Protein AF-A0A0U0WDA6-F1 (afdb_monomer_lite)

pLDDT: mean 83.07, std 19.06, range [24.0, 98.62]

Foldseek 3Di:
DDPPPQDADDPVLQVQLLVLLLLFDADQLLSQWDWDDPPFKIWIFGRCVSDQCLVCVPCVRSLVSSVRSVVSSQLSQLQVQWHWDWDAPPDPPRNRGGIIIGIHGHPDRDPVSVVVSVCSVVDDDALFDDDDDPPVVVVVVVVQVVCVVPPDDDDDDDPVCQLVQLVVQVVVCVVCVPVPSNLVSLCVQAPCPDPDPSHDHPVRADDPVRQVVDSHDPHSPPDPDDPDD

Sequence (229 aa):
MVEMDAKVPTEQVIRDALTLACRAPSLHNSQPWRWVADGTRLHLWADPRHAMHATDHTGRELILSCGAVLDHLRVAMAAAGWESVTERLPTEGRPDHLASVGFLPVQNVTAQSRLRADAIRRRRTDRLPLGAPTAWPTLHSVLSRAVTPYDVSLDVVDDDERPRLAEASRLTEQLRRSDTSYLTELRWWTSPFETNADHVPESALLSSSEAARVDVARRPVADVLEIRG

Radius of gyration: 20.56 Å; chains: 1; bounding box: 60×48×50 Å

Structure (mmCIF, N/CA/C/O backbone):
data_AF-A0A0U0WDA6-F1
#
_entry.id   AF-A0A0U0WDA6-F1
#
loop_
_atom_site.group_PDB
_atom_site.id
_atom_site.type_symbol
_atom_site.label_atom_id
_atom_site.label_alt_id
_atom_site.label_comp_id
_atom_site.label_asym_id
_atom_site.label_entity_id
_atom_site.label_seq_id
_atom_site.pdbx_PDB_ins_code
_atom_site.Cartn_x
_atom_site.Cartn_y
_atom_site.Cartn_z
_atom_site.occupancy
_atom_site.B_iso_or_equiv
_atom_site.auth_seq_id
_atom_site.auth_comp_id
_atom_site.auth_asym_id
_atom_site.auth_atom_id
_atom_site.pdbx_PDB_model_num
ATOM 1 N N . MET A 1 1 ? -32.368 -5.444 23.889 1.00 35.59 1 MET A N 1
ATOM 2 C CA . MET A 1 1 ? -31.355 -5.339 22.820 1.00 35.59 1 MET A CA 1
ATOM 3 C C . MET A 1 1 ? -30.247 -4.493 23.404 1.00 35.59 1 MET A C 1
ATOM 5 O O . MET A 1 1 ? -30.519 -3.348 23.726 1.00 35.59 1 MET A O 1
ATOM 9 N N . VAL A 1 2 ? -29.095 -5.079 23.719 1.00 34.78 2 VAL A N 1
ATOM 10 C CA . VAL A 1 2 ? -27.979 -4.310 24.282 1.00 34.78 2 VAL A CA 1
ATOM 11 C C . VAL A 1 2 ? -27.311 -3.610 23.105 1.00 34.78 2 VAL A C 1
ATOM 13 O O . VAL A 1 2 ? -26.745 -4.288 22.251 1.00 34.78 2 VAL A O 1
ATOM 16 N N . GLU A 1 3 ? -27.427 -2.285 23.028 1.00 34.53 3 GLU A N 1
ATOM 17 C CA . GLU A 1 3 ? -26.503 -1.468 22.243 1.00 34.53 3 GLU A CA 1
ATOM 18 C C . GLU A 1 3 ? -25.107 -1.723 22.813 1.00 34.53 3 GLU A C 1
ATOM 20 O O . GLU A 1 3 ? -24.749 -1.252 23.891 1.00 34.53 3 GLU A O 1
ATOM 25 N N . MET A 1 4 ? -24.337 -2.574 22.138 1.00 42.34 4 MET A N 1
ATOM 26 C CA . MET A 1 4 ? -22.897 -2.591 22.329 1.00 42.34 4 MET A CA 1
ATOM 27 C C . MET A 1 4 ? -22.395 -1.273 21.757 1.00 42.34 4 MET A C 1
ATOM 29 O O . MET A 1 4 ? -22.359 -1.132 20.536 1.00 42.34 4 MET A O 1
ATOM 33 N N . ASP A 1 5 ? -22.034 -0.328 22.626 1.00 45.66 5 ASP A N 1
ATOM 34 C CA . ASP A 1 5 ? -21.254 0.849 22.248 1.00 45.66 5 ASP A CA 1
ATOM 35 C C . ASP A 1 5 ? -20.103 0.380 21.355 1.00 45.66 5 ASP A C 1
ATOM 37 O O . ASP A 1 5 ? -19.164 -0.288 21.809 1.00 45.66 5 ASP A O 1
ATOM 41 N N . ALA A 1 6 ? -20.209 0.665 20.057 1.00 57.38 6 ALA A N 1
ATOM 42 C CA . ALA A 1 6 ? -19.160 0.369 19.107 1.00 57.38 6 ALA A CA 1
ATOM 43 C C . ALA A 1 6 ? -17.964 1.228 19.513 1.00 57.38 6 ALA A C 1
ATOM 45 O O . ALA A 1 6 ? -17.921 2.426 19.246 1.00 57.38 6 ALA A O 1
ATOM 46 N N . LYS A 1 7 ? -17.010 0.635 20.237 1.00 78.00 7 LYS A N 1
ATOM 47 C CA . LYS A 1 7 ? -15.767 1.318 20.587 1.00 78.00 7 LYS A CA 1
ATOM 48 C C . LYS A 1 7 ? -15.085 1.714 19.285 1.00 78.00 7 LYS A C 1
ATOM 50 O O . LYS A 1 7 ? -14.644 0.847 18.542 1.00 78.00 7 LYS A O 1
ATOM 55 N N . VAL A 1 8 ? -15.000 3.012 19.031 1.00 86.50 8 VAL A N 1
ATOM 56 C CA . VAL A 1 8 ? -14.215 3.586 17.937 1.00 86.50 8 VAL A CA 1
ATOM 57 C C . VAL A 1 8 ? -12.792 3.836 18.459 1.00 86.50 8 VAL A C 1
ATOM 59 O O . VAL A 1 8 ? -12.638 4.204 19.631 1.00 86.50 8 VAL A O 1
ATOM 62 N N . PRO A 1 9 ? -11.735 3.626 17.652 1.00 92.44 9 PRO A N 1
ATOM 63 C CA . PRO A 1 9 ? -10.389 4.023 18.038 1.00 92.44 9 PRO A CA 1
ATOM 64 C C . PRO A 1 9 ? -10.345 5.507 18.389 1.00 92.44 9 PRO A C 1
ATOM 66 O O . PRO A 1 9 ? -10.986 6.332 17.740 1.00 92.44 9 PRO A O 1
ATOM 69 N N . THR A 1 10 ? -9.566 5.858 19.408 1.00 93.94 10 THR A N 1
ATOM 70 C CA . THR A 1 10 ? -9.360 7.268 19.735 1.00 93.94 10 THR A CA 1
ATOM 71 C C . THR A 1 10 ? -8.640 7.971 18.586 1.00 93.94 10 THR A C 1
ATOM 73 O O . THR A 1 10 ? -7.889 7.350 17.828 1.00 93.94 10 THR A O 1
ATOM 76 N N . GLU A 1 11 ? -8.809 9.289 18.489 1.00 92.75 11 GLU A N 1
ATOM 77 C CA . GLU A 1 11 ? -8.118 10.098 17.480 1.00 92.75 11 GLU A CA 1
ATOM 78 C C . GLU A 1 11 ? -6.596 9.883 17.512 1.00 92.75 11 GLU A C 1
ATOM 80 O O . GLU A 1 11 ? -5.959 9.775 16.466 1.00 92.75 11 GLU A O 1
ATOM 85 N N . GLN A 1 12 ? -6.013 9.749 18.708 1.00 94.94 12 GLN A N 1
ATOM 86 C CA . GLN A 1 12 ? -4.582 9.501 18.867 1.00 94.94 12 GLN A CA 1
ATOM 87 C C . GLN A 1 12 ? -4.154 8.169 18.235 1.00 94.94 12 GLN A C 1
ATOM 89 O O . GLN A 1 12 ? -3.163 8.132 17.510 1.00 94.94 12 GLN A O 1
ATOM 94 N N . VAL A 1 13 ? -4.923 7.092 18.441 1.00 95.75 13 VAL A N 1
ATOM 95 C CA . VAL A 1 13 ? -4.636 5.785 17.824 1.00 95.75 13 VAL A CA 1
ATOM 96 C C . VAL A 1 13 ? -4.687 5.884 16.301 1.00 95.75 13 VAL A C 1
ATOM 98 O O . VAL A 1 13 ? -3.789 5.386 15.624 1.00 95.75 13 VAL A O 1
ATOM 101 N N . ILE A 1 14 ? -5.702 6.564 15.763 1.00 95.88 14 ILE A N 1
ATOM 102 C CA . ILE A 1 14 ? -5.833 6.805 14.323 1.00 95.88 14 ILE A CA 1
ATOM 103 C C . ILE A 1 14 ? -4.632 7.588 13.782 1.00 95.88 14 ILE A C 1
ATOM 105 O O . ILE A 1 14 ? -4.040 7.197 12.777 1.00 95.88 14 ILE A O 1
ATOM 109 N N . ARG A 1 15 ? -4.241 8.672 14.456 1.00 95.81 15 ARG A N 1
ATOM 110 C CA . ARG A 1 15 ? -3.120 9.529 14.055 1.00 95.81 15 ARG A CA 1
ATOM 111 C C . ARG A 1 15 ? -1.792 8.774 14.050 1.00 95.81 15 ARG A C 1
ATOM 113 O O . ARG A 1 15 ? -1.027 8.893 13.091 1.00 95.81 15 ARG A O 1
ATOM 120 N N . ASP A 1 16 ? -1.530 7.974 15.078 1.00 97.06 16 ASP A N 1
ATOM 121 C CA . ASP A 1 16 ? -0.306 7.176 15.179 1.00 97.06 16 ASP A CA 1
ATOM 122 C C . ASP A 1 16 ? -0.263 6.076 14.113 1.00 97.06 16 ASP A C 1
ATOM 124 O O . ASP A 1 16 ? 0.777 5.849 13.483 1.00 97.06 16 ASP A O 1
ATOM 128 N N . ALA A 1 17 ? -1.404 5.429 13.861 1.00 97.69 17 ALA A N 1
ATOM 129 C CA . ALA A 1 17 ? -1.523 4.423 12.818 1.00 97.69 17 ALA A CA 1
ATOM 130 C C . ALA A 1 17 ? -1.318 5.022 11.422 1.00 97.69 17 ALA A C 1
ATOM 132 O O . ALA A 1 17 ? -0.564 4.453 10.637 1.00 97.69 17 ALA A O 1
ATOM 133 N N . LEU A 1 18 ? -1.907 6.186 11.130 1.00 97.31 18 LEU A N 1
ATOM 134 C CA . LEU A 1 18 ? -1.710 6.900 9.865 1.00 97.31 18 LEU A CA 1
ATOM 135 C C . LEU A 1 18 ? -0.263 7.368 9.687 1.00 97.31 18 LEU A C 1
ATOM 137 O O . LEU A 1 18 ? 0.304 7.199 8.612 1.00 97.31 18 LEU A O 1
ATOM 141 N N . THR A 1 19 ? 0.371 7.870 10.749 1.00 96.75 19 THR A N 1
ATOM 142 C CA . THR A 1 19 ? 1.791 8.263 10.726 1.00 96.75 19 THR A CA 1
ATOM 143 C C . THR A 1 19 ? 2.687 7.084 10.351 1.00 96.75 19 THR A C 1
ATOM 145 O O . THR A 1 19 ? 3.620 7.223 9.560 1.00 96.75 19 THR A O 1
ATOM 148 N N . LEU A 1 20 ? 2.405 5.897 10.897 1.00 97.81 20 LEU A N 1
ATOM 149 C CA . LEU A 1 20 ? 3.110 4.684 10.502 1.00 97.81 20 LEU A CA 1
ATOM 150 C C . LEU A 1 20 ? 2.745 4.267 9.071 1.00 97.81 20 LEU A C 1
ATOM 152 O O . LEU A 1 20 ? 3.631 3.897 8.301 1.00 97.81 20 LEU A O 1
ATOM 156 N N . ALA A 1 21 ? 1.462 4.343 8.717 1.00 97.88 21 ALA A N 1
ATOM 157 C CA . ALA A 1 21 ? 0.951 3.866 7.444 1.00 97.88 21 ALA A CA 1
ATOM 158 C C . ALA A 1 21 ? 1.512 4.635 6.248 1.00 97.88 21 ALA A C 1
ATOM 160 O O . ALA A 1 21 ? 1.904 4.015 5.261 1.00 97.88 21 ALA A O 1
ATOM 161 N N . CYS A 1 22 ? 1.644 5.959 6.365 1.00 95.69 22 CYS A N 1
ATOM 162 C CA . CYS A 1 22 ? 2.185 6.831 5.319 1.00 95.69 22 CYS A CA 1
ATOM 163 C C . CYS A 1 22 ? 3.655 6.543 4.961 1.00 95.69 22 CYS A C 1
ATOM 165 O O . CYS A 1 22 ? 4.160 7.080 3.986 1.00 95.69 22 CYS A O 1
ATOM 167 N N . ARG A 1 23 ? 4.342 5.636 5.672 1.00 96.19 23 ARG A N 1
ATOM 168 C CA . ARG A 1 23 ? 5.643 5.086 5.241 1.00 96.19 23 ARG A CA 1
ATOM 169 C C . ARG A 1 23 ? 5.536 4.071 4.094 1.00 96.19 23 ARG A C 1
ATOM 171 O O . ARG A 1 23 ? 6.558 3.518 3.656 1.00 96.19 23 ARG A O 1
ATOM 178 N N . ALA A 1 24 ? 4.316 3.777 3.649 1.00 96.88 24 ALA A N 1
ATOM 179 C CA . ALA A 1 24 ? 4.058 2.958 2.480 1.00 96.88 24 ALA A CA 1
ATOM 180 C C . ALA A 1 24 ? 4.823 3.495 1.259 1.00 96.88 24 ALA A C 1
ATOM 182 O O . ALA A 1 24 ? 4.960 4.707 1.092 1.00 96.88 24 ALA A O 1
ATOM 183 N N . PRO A 1 25 ? 5.373 2.615 0.408 1.00 95.44 25 PRO A N 1
ATOM 184 C CA . PRO A 1 25 ? 5.971 3.053 -0.842 1.00 95.44 25 PRO A CA 1
ATOM 185 C C . PRO A 1 25 ? 4.892 3.587 -1.791 1.00 95.44 25 PRO A C 1
ATOM 187 O O . PRO A 1 25 ? 3.782 3.062 -1.844 1.00 95.44 25 PRO A O 1
ATOM 190 N N . SER A 1 26 ? 5.254 4.591 -2.581 1.00 91.50 26 SER A N 1
ATOM 191 C CA . SER A 1 26 ? 4.448 5.115 -3.684 1.00 91.50 26 SER A CA 1
ATOM 192 C C . SER A 1 26 ? 5.335 5.427 -4.885 1.00 91.50 26 SER A C 1
ATOM 194 O O . SER A 1 26 ? 6.553 5.599 -4.736 1.00 91.50 26 SER A O 1
ATOM 196 N N . LEU A 1 27 ? 4.739 5.478 -6.078 1.00 87.19 27 LEU A N 1
ATOM 197 C CA . LEU A 1 27 ? 5.445 5.881 -7.294 1.00 87.19 27 LEU A CA 1
ATOM 198 C C . LEU A 1 27 ? 6.109 7.244 -7.065 1.00 87.19 27 LEU A C 1
ATOM 200 O O . LEU A 1 27 ? 5.449 8.189 -6.638 1.00 87.19 27 LEU A O 1
ATOM 204 N N . HIS A 1 28 ? 7.422 7.316 -7.286 1.00 83.25 28 HIS A N 1
ATOM 205 C CA . HIS A 1 28 ? 8.246 8.508 -7.046 1.00 83.25 28 HIS A CA 1
ATOM 206 C C . HIS A 1 28 ? 8.049 9.188 -5.675 1.00 83.25 28 HIS A C 1
ATOM 208 O O . HIS A 1 28 ? 8.314 10.373 -5.538 1.00 83.25 28 HIS A O 1
ATOM 214 N N . ASN A 1 29 ? 7.628 8.430 -4.653 1.00 85.94 29 ASN A N 1
ATOM 215 C CA . ASN A 1 29 ? 7.277 8.941 -3.322 1.00 85.94 29 ASN A CA 1
ATOM 216 C C . ASN A 1 29 ? 6.127 9.973 -3.300 1.00 85.94 29 ASN A C 1
ATOM 218 O O . ASN A 1 29 ? 5.928 10.644 -2.294 1.00 85.94 29 ASN A O 1
ATOM 222 N N . SER A 1 30 ? 5.326 10.041 -4.368 1.00 85.81 30 SER A N 1
ATOM 223 C CA . SER A 1 30 ? 4.239 11.017 -4.547 1.00 85.81 30 SER A CA 1
ATOM 224 C C . SER A 1 30 ? 3.128 10.968 -3.498 1.00 85.81 30 SER A C 1
ATOM 226 O O . SER A 1 30 ? 2.354 11.912 -3.410 1.00 85.81 30 SER A O 1
ATOM 228 N N . GLN A 1 31 ? 3.019 9.879 -2.728 1.00 92.69 31 GLN A N 1
ATOM 229 C CA . GLN A 1 31 ? 2.032 9.695 -1.655 1.00 92.69 31 GLN A CA 1
ATOM 230 C C . GLN A 1 31 ? 0.610 10.141 -2.058 1.00 92.69 31 GLN A C 1
ATOM 232 O O . GLN A 1 31 ? 0.010 10.989 -1.397 1.00 92.69 31 GLN A O 1
ATOM 237 N N . PRO A 1 32 ? 0.030 9.569 -3.134 1.00 95.12 32 PRO A N 1
ATOM 238 C CA . PRO A 1 32 ? -1.154 10.114 -3.795 1.00 95.12 32 PRO A CA 1
ATOM 239 C C . PRO A 1 32 ? -2.462 9.735 -3.082 1.00 95.12 32 PRO A C 1
ATOM 241 O O . PRO A 1 32 ? -3.471 9.413 -3.710 1.00 95.12 32 PRO A O 1
ATOM 244 N N . TRP A 1 33 ? -2.447 9.705 -1.754 1.00 96.81 33 TRP A N 1
ATOM 245 C CA . TRP A 1 33 ? -3.560 9.294 -0.915 1.00 96.81 33 TRP A CA 1
ATOM 246 C C . TRP A 1 33 ? -4.044 10.440 -0.043 1.00 96.81 33 TRP A C 1
ATOM 248 O O . TRP A 1 33 ? -3.274 11.207 0.530 1.00 96.81 33 TRP A O 1
ATOM 258 N N . ARG A 1 34 ? -5.358 10.490 0.147 1.00 96.69 34 ARG A N 1
ATOM 259 C CA . ARG A 1 34 ? -6.004 11.395 1.085 1.00 96.69 34 ARG A CA 1
ATOM 260 C C . ARG A 1 34 ? -6.871 10.598 2.046 1.00 96.69 34 ARG A C 1
ATOM 262 O O . ARG A 1 34 ? -7.822 9.937 1.637 1.00 96.69 34 ARG A O 1
ATOM 269 N N . TRP A 1 35 ? -6.561 10.711 3.333 1.00 97.25 35 TRP A N 1
ATOM 270 C CA . TRP A 1 35 ? -7.356 10.127 4.407 1.00 97.25 35 TRP A CA 1
ATOM 271 C C .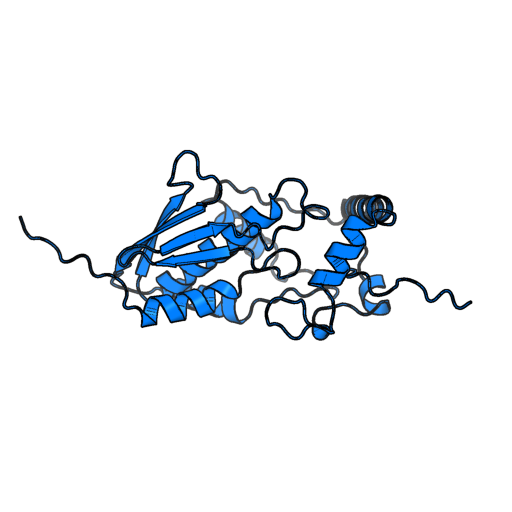 TRP A 1 35 ? -8.374 11.138 4.935 1.00 97.25 35 TRP A C 1
ATOM 273 O O . TRP A 1 35 ? -8.034 12.293 5.194 1.00 97.25 35 TRP A O 1
ATOM 283 N N . VAL A 1 36 ? -9.622 10.705 5.102 1.00 96.44 36 VAL A N 1
ATOM 284 C CA . VAL A 1 36 ? -10.704 11.502 5.696 1.00 96.44 36 VAL A CA 1
ATOM 285 C C . VAL A 1 36 ? -11.378 10.670 6.781 1.00 96.44 36 VAL A C 1
ATOM 287 O O . VAL A 1 36 ? -11.847 9.571 6.504 1.00 96.44 36 VAL A O 1
ATOM 290 N N . ALA A 1 37 ? -11.421 11.177 8.010 1.00 93.50 37 ALA A N 1
ATOM 291 C CA . ALA A 1 37 ? -12.190 10.568 9.091 1.00 93.50 37 ALA A CA 1
ATOM 292 C C . ALA A 1 37 ? -13.601 11.167 9.120 1.00 93.50 37 ALA A C 1
ATOM 294 O O . ALA A 1 37 ? -13.736 12.389 9.058 1.00 93.50 37 ALA A O 1
ATOM 295 N N . ASP A 1 38 ? -14.630 10.329 9.241 1.00 89.19 38 ASP A N 1
ATOM 296 C CA . ASP A 1 38 ? -16.027 10.777 9.390 1.00 89.19 38 ASP A CA 1
ATOM 297 C C . ASP A 1 38 ? -16.536 10.705 10.845 1.00 89.19 38 ASP A C 1
ATOM 299 O O . ASP A 1 38 ? -17.700 10.978 11.124 1.00 89.19 38 ASP A O 1
ATOM 303 N N . GLY A 1 39 ? -15.648 10.335 11.775 1.00 85.25 39 GLY A N 1
ATOM 304 C CA . GLY A 1 39 ? -15.941 10.109 13.192 1.00 85.25 39 GLY A CA 1
ATOM 305 C C . GLY A 1 39 ? -16.085 8.633 13.570 1.00 85.25 39 GLY A C 1
ATOM 306 O O . GLY A 1 39 ? -15.843 8.289 14.723 1.00 85.25 39 GLY A O 1
ATOM 307 N N . THR A 1 40 ? -16.399 7.750 12.619 1.00 86.81 40 THR A N 1
ATOM 308 C CA . THR A 1 40 ? -16.574 6.303 12.862 1.00 86.81 40 THR A CA 1
ATOM 309 C C . THR A 1 40 ? -15.714 5.424 11.958 1.00 86.81 40 THR A C 1
ATOM 311 O O . THR A 1 40 ? -15.287 4.340 12.362 1.00 86.81 40 THR A O 1
ATOM 314 N N . ARG A 1 41 ? -15.424 5.896 10.745 1.00 94.56 41 ARG A N 1
ATOM 315 C CA . ARG A 1 41 ? -14.641 5.218 9.717 1.00 94.56 41 ARG A CA 1
ATOM 316 C C . ARG A 1 41 ? -13.525 6.128 9.213 1.00 94.56 41 ARG A C 1
ATOM 318 O O . ARG A 1 41 ? -13.559 7.355 9.343 1.00 94.56 41 ARG A O 1
ATOM 325 N N . LEU A 1 42 ? -12.526 5.498 8.605 1.00 97.25 42 LEU A N 1
ATOM 326 C CA . LEU A 1 42 ? -11.532 6.168 7.775 1.00 97.25 42 LEU A CA 1
ATOM 327 C C . LEU A 1 42 ? -11.813 5.909 6.303 1.00 97.25 42 LEU A C 1
ATOM 329 O O . LEU A 1 42 ? -11.955 4.765 5.879 1.00 97.25 42 LEU A O 1
ATOM 333 N N . HIS A 1 43 ? -11.820 6.972 5.516 1.00 98.12 43 HIS A N 1
ATOM 334 C CA . HIS A 1 43 ? -11.985 6.930 4.073 1.00 98.12 43 HIS A CA 1
ATOM 335 C C . HIS A 1 43 ? -10.657 7.205 3.387 1.00 98.12 43 HIS A C 1
ATOM 337 O O . HIS A 1 43 ? -9.993 8.199 3.688 1.00 98.12 43 HIS A O 1
ATOM 343 N N . LEU A 1 44 ? -10.296 6.333 2.453 1.00 98.56 44 LEU A N 1
ATOM 344 C CA . LEU A 1 44 ? -9.144 6.484 1.581 1.00 98.56 44 LEU A CA 1
ATOM 345 C C . LEU A 1 44 ? -9.604 6.975 0.217 1.00 98.56 44 LEU A C 1
ATOM 347 O O . LEU A 1 44 ? -10.360 6.288 -0.472 1.00 98.56 44 LEU A O 1
ATOM 351 N N . TRP A 1 45 ? -9.080 8.123 -0.183 1.00 98.19 45 TRP A N 1
ATOM 352 C CA . TRP A 1 45 ? -9.280 8.698 -1.502 1.00 98.19 45 TRP A CA 1
ATOM 353 C C . TRP A 1 45 ? -7.971 8.704 -2.289 1.00 98.19 45 TRP A C 1
ATOM 355 O O . TRP A 1 45 ? -6.906 8.968 -1.723 1.00 98.19 45 TRP A O 1
ATOM 365 N N . ALA A 1 46 ? -8.062 8.451 -3.591 1.00 96.56 46 ALA A N 1
ATOM 366 C CA . ALA A 1 46 ? -7.026 8.820 -4.547 1.00 96.56 46 ALA A CA 1
ATOM 367 C C . ALA A 1 46 ? -6.942 10.350 -4.624 1.00 96.56 46 ALA A C 1
ATOM 369 O O . ALA A 1 46 ? -7.965 11.017 -4.781 1.00 96.56 46 ALA A O 1
ATOM 370 N N . ASP A 1 47 ? -5.739 10.913 -4.530 1.00 92.94 47 ASP A N 1
ATOM 371 C CA . ASP A 1 47 ? -5.517 12.341 -4.735 1.00 92.94 47 ASP A CA 1
ATOM 372 C C . ASP A 1 47 ? -4.978 12.602 -6.152 1.00 92.94 47 ASP A C 1
ATOM 374 O O . ASP A 1 47 ? -3.781 12.427 -6.398 1.00 92.94 47 ASP A O 1
ATOM 378 N N . PRO A 1 48 ? -5.825 13.050 -7.098 1.00 85.31 48 PRO A N 1
ATOM 379 C CA . PRO A 1 48 ? -5.415 13.259 -8.484 1.00 85.31 48 PRO A CA 1
ATOM 380 C C . PRO A 1 48 ? -4.387 14.384 -8.643 1.00 85.31 48 PRO A C 1
ATOM 382 O O . PRO A 1 48 ? -3.738 14.462 -9.679 1.00 85.31 48 PRO A O 1
ATOM 385 N N . ARG A 1 49 ? -4.184 15.237 -7.627 1.00 85.81 49 ARG A N 1
ATOM 386 C CA . ARG A 1 49 ? -3.140 16.277 -7.653 1.00 85.81 49 ARG A CA 1
ATOM 387 C C . ARG A 1 49 ? -1.725 15.694 -7.656 1.00 85.81 49 ARG A C 1
ATOM 389 O O . ARG A 1 49 ? -0.792 16.387 -8.038 1.00 85.81 49 ARG A O 1
ATOM 396 N N . HIS A 1 50 ? -1.587 14.436 -7.243 1.00 83.19 50 HIS A N 1
ATOM 397 C CA . HIS A 1 50 ? -0.331 13.688 -7.221 1.00 83.19 50 HIS A CA 1
ATOM 398 C C . HIS A 1 50 ? -0.259 12.660 -8.368 1.00 83.19 50 HIS A C 1
ATOM 400 O O . HIS A 1 50 ? 0.610 11.788 -8.371 1.00 83.19 50 HIS A O 1
ATOM 406 N N . ALA A 1 51 ? -1.178 12.731 -9.340 1.00 84.56 51 ALA A N 1
ATOM 407 C CA . ALA A 1 51 ? -1.141 11.881 -10.522 1.00 84.56 51 ALA A CA 1
ATOM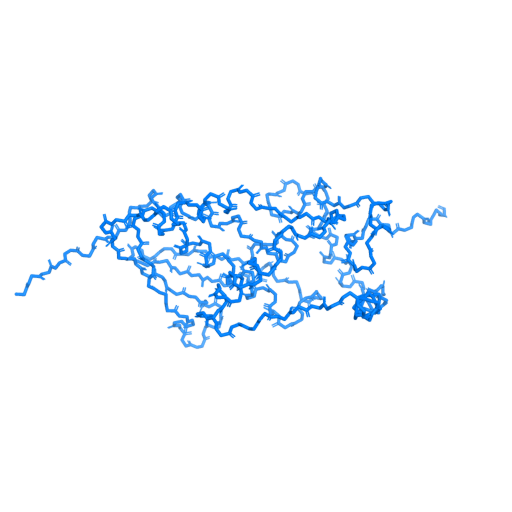 408 C C . ALA A 1 51 ? -0.000 12.298 -11.462 1.00 84.56 51 ALA A C 1
ATOM 410 O O . ALA A 1 51 ? 0.228 13.480 -11.712 1.00 84.56 51 ALA A O 1
ATOM 411 N N . MET A 1 52 ? 0.696 11.304 -12.008 1.00 85.00 52 MET A N 1
ATOM 412 C CA . MET A 1 52 ? 1.780 11.475 -12.976 1.00 85.00 52 MET A CA 1
ATOM 413 C C . MET A 1 52 ? 1.306 10.946 -14.323 1.00 85.00 52 MET A C 1
ATOM 415 O O . MET A 1 52 ? 1.513 9.781 -14.647 1.00 85.00 52 MET A O 1
ATOM 419 N N . HIS A 1 53 ? 0.581 11.770 -15.074 1.00 84.56 53 HIS A N 1
ATOM 420 C CA . HIS A 1 53 ? -0.118 11.345 -16.285 1.00 84.56 53 HIS A CA 1
ATOM 421 C C . HIS A 1 53 ? 0.813 10.904 -17.419 1.00 84.56 53 HIS A C 1
ATOM 423 O O . HIS A 1 53 ? 0.385 10.109 -18.255 1.00 84.56 53 HIS A O 1
ATOM 429 N N . ALA A 1 54 ? 2.056 11.388 -17.472 1.00 84.06 54 ALA A N 1
ATOM 430 C CA . ALA A 1 54 ? 3.051 10.928 -18.440 1.00 84.06 54 ALA A CA 1
ATOM 431 C C . ALA A 1 54 ? 3.755 9.640 -17.983 1.00 84.06 54 ALA A C 1
ATOM 433 O O . ALA A 1 54 ? 4.138 8.812 -18.804 1.00 84.06 54 ALA A O 1
ATOM 434 N N . THR A 1 55 ? 3.914 9.435 -16.676 1.00 84.12 55 THR A N 1
ATOM 435 C CA . THR A 1 55 ? 4.566 8.237 -16.127 1.00 84.12 55 THR A CA 1
ATOM 436 C C . THR A 1 55 ? 3.606 7.051 -16.006 1.00 84.12 55 THR A C 1
ATOM 438 O O . THR A 1 55 ? 3.961 5.942 -16.421 1.00 84.12 55 THR A O 1
ATOM 441 N N . ASP A 1 56 ? 2.401 7.313 -15.497 1.00 89.00 56 ASP A N 1
ATOM 442 C CA . ASP A 1 56 ? 1.307 6.388 -15.194 1.00 89.00 56 ASP A CA 1
ATOM 443 C C . ASP A 1 56 ? 0.028 6.811 -15.939 1.00 89.00 56 ASP A C 1
ATOM 445 O O . ASP A 1 56 ? -0.936 7.327 -15.367 1.00 89.00 56 ASP A O 1
ATOM 449 N N . HIS A 1 57 ? 0.007 6.571 -17.250 1.00 85.94 57 HIS A N 1
ATOM 450 C CA . HIS A 1 57 ? -1.104 6.962 -18.129 1.00 85.94 57 HIS A CA 1
ATOM 451 C C . HIS A 1 57 ? -2.469 6.412 -17.695 1.00 85.94 57 HIS A C 1
ATOM 453 O O . HIS A 1 57 ? -3.503 7.023 -17.950 1.00 85.94 57 HIS A O 1
ATOM 459 N N . THR A 1 58 ? -2.476 5.236 -17.065 1.00 88.38 58 THR A N 1
ATOM 460 C CA . THR A 1 58 ? -3.704 4.556 -16.633 1.00 88.38 58 THR A CA 1
ATOM 461 C C . THR A 1 58 ? -4.142 4.924 -15.215 1.00 88.38 58 THR A C 1
ATOM 463 O O . THR A 1 58 ? -5.237 4.543 -14.812 1.00 88.38 58 THR A O 1
ATOM 466 N N . GLY A 1 59 ? -3.297 5.610 -14.437 1.00 90.38 59 GLY A N 1
ATOM 467 C CA . GLY A 1 59 ? -3.503 5.812 -12.998 1.00 90.38 59 GLY A CA 1
ATOM 468 C C . GLY A 1 59 ? -3.339 4.533 -12.162 1.00 90.38 59 GLY A C 1
ATOM 469 O O . GLY A 1 59 ? -3.731 4.491 -10.998 1.00 90.38 59 GLY A O 1
ATOM 470 N N . ARG A 1 60 ? -2.794 3.457 -12.737 1.00 94.56 60 ARG A N 1
ATOM 471 C CA . ARG A 1 60 ? -2.689 2.147 -12.085 1.00 94.56 60 ARG A CA 1
ATOM 472 C C . ARG A 1 60 ? -1.689 2.182 -10.935 1.00 94.56 60 ARG A C 1
ATOM 474 O O . ARG A 1 60 ? -1.944 1.595 -9.887 1.00 94.56 60 ARG A O 1
ATOM 481 N N . GLU A 1 61 ? -0.550 2.842 -11.118 1.00 93.75 61 GLU A N 1
ATOM 482 C CA . GLU A 1 61 ? 0.494 2.949 -10.094 1.00 93.75 61 GLU A CA 1
ATOM 483 C C . GLU A 1 61 ? 0.058 3.854 -8.940 1.00 93.75 61 GLU A C 1
ATOM 485 O O . GLU A 1 61 ? 0.393 3.581 -7.783 1.00 93.75 61 GLU A O 1
ATOM 490 N N . LEU A 1 62 ? -0.763 4.866 -9.231 1.00 94.31 62 LEU A N 1
ATOM 491 C CA . LEU A 1 62 ? -1.454 5.653 -8.214 1.00 94.31 62 LEU A CA 1
ATOM 492 C C . LEU A 1 62 ? -2.337 4.756 -7.336 1.00 94.31 62 LEU A C 1
ATOM 494 O O . LEU A 1 62 ? -2.182 4.740 -6.114 1.00 94.31 62 LEU A O 1
ATOM 498 N N . ILE A 1 63 ? -3.217 3.955 -7.945 1.00 96.00 63 ILE A N 1
ATOM 499 C CA . ILE A 1 63 ? -4.120 3.059 -7.206 1.00 96.00 63 ILE A CA 1
ATOM 500 C C . ILE A 1 63 ? -3.335 2.006 -6.414 1.00 96.00 63 ILE A C 1
ATOM 502 O O . ILE A 1 63 ? -3.669 1.733 -5.260 1.00 96.00 63 ILE A O 1
ATOM 506 N N . LEU A 1 64 ? -2.257 1.452 -6.979 1.00 95.88 64 LEU A N 1
ATOM 507 C CA . LEU A 1 64 ? -1.372 0.522 -6.268 1.00 95.88 64 LEU A CA 1
ATOM 508 C C . LEU A 1 64 ? -0.686 1.179 -5.063 1.00 95.88 64 LEU A C 1
ATOM 510 O O . LEU A 1 64 ? -0.598 0.561 -4.002 1.00 95.88 64 LEU A O 1
ATOM 514 N N . SER A 1 65 ? -0.257 2.436 -5.196 1.00 96.38 65 SER A N 1
ATOM 515 C CA . SER A 1 65 ? 0.305 3.221 -4.090 1.00 96.38 65 SER A CA 1
ATOM 516 C C . SER A 1 65 ? -0.727 3.401 -2.969 1.00 96.38 65 SER A C 1
ATOM 518 O O . SER A 1 65 ? -0.431 3.157 -1.798 1.00 96.38 65 SER A O 1
ATOM 520 N N . CYS A 1 66 ? -1.974 3.731 -3.316 1.00 97.88 66 CYS A N 1
ATOM 521 C CA . CYS A 1 66 ? -3.073 3.793 -2.353 1.00 97.88 66 CYS A CA 1
ATOM 522 C C . CYS A 1 66 ? -3.370 2.425 -1.703 1.00 97.88 66 CYS A C 1
ATOM 524 O O . CYS A 1 66 ? -3.626 2.340 -0.502 1.00 97.88 66 CYS A O 1
ATOM 526 N N . GLY A 1 67 ? -3.288 1.333 -2.465 1.00 97.31 67 GLY A N 1
ATOM 527 C CA . GLY A 1 67 ? -3.401 -0.026 -1.934 1.00 97.31 67 GLY A CA 1
ATOM 528 C C . GLY A 1 67 ? -2.312 -0.353 -0.907 1.00 97.31 67 GLY A C 1
ATOM 529 O O . GLY A 1 67 ? -2.599 -0.960 0.126 1.00 97.31 67 GLY A O 1
ATOM 530 N N . ALA A 1 68 ? -1.079 0.109 -1.137 1.00 97.62 68 ALA A N 1
ATOM 531 C CA . ALA A 1 68 ? 0.031 -0.079 -0.209 1.00 97.62 68 ALA A CA 1
ATOM 532 C C . ALA A 1 68 ? -0.190 0.655 1.127 1.00 97.62 68 ALA A C 1
ATOM 534 O O . ALA A 1 68 ? 0.008 0.056 2.188 1.00 97.62 68 ALA A O 1
ATOM 535 N N . VAL A 1 69 ? -0.644 1.917 1.102 1.00 98.50 69 VAL A N 1
ATOM 536 C CA . VAL A 1 69 ? -0.957 2.658 2.342 1.00 98.50 69 VAL A CA 1
ATOM 537 C C . VAL A 1 69 ? -2.169 2.072 3.069 1.00 98.50 69 VAL A C 1
ATOM 539 O O . VAL A 1 69 ? -2.184 2.047 4.299 1.00 98.50 69 VAL A O 1
ATOM 542 N N . LEU A 1 70 ? -3.153 1.532 2.341 1.00 98.44 70 LEU A N 1
ATOM 543 C CA . LEU A 1 70 ? -4.295 0.834 2.932 1.00 98.44 70 LEU A CA 1
ATOM 544 C C . LEU A 1 70 ? -3.855 -0.419 3.695 1.00 98.44 70 LEU A C 1
ATOM 546 O O . LEU A 1 70 ? -4.290 -0.635 4.826 1.00 98.44 70 LEU A O 1
ATOM 550 N N . ASP A 1 71 ? -2.978 -1.238 3.111 1.00 97.44 71 ASP A N 1
ATOM 551 C CA . ASP A 1 71 ? -2.433 -2.406 3.806 1.00 97.44 71 ASP A CA 1
ATOM 552 C C . ASP A 1 71 ? -1.581 -2.002 5.018 1.00 97.44 71 ASP A C 1
ATOM 554 O O . ASP A 1 71 ? -1.752 -2.551 6.109 1.00 97.44 71 ASP A O 1
ATOM 558 N N . HIS A 1 72 ? -0.736 -0.975 4.879 1.00 98.50 72 HIS A N 1
ATOM 559 C CA . HIS A 1 72 ? 0.041 -0.462 6.006 1.00 98.50 72 HIS A CA 1
ATOM 560 C C . HIS A 1 72 ? -0.840 0.069 7.146 1.00 98.50 72 HIS A C 1
ATOM 562 O O . HIS A 1 72 ? -0.517 -0.175 8.311 1.00 98.50 72 HIS A O 1
ATOM 568 N N . LEU A 1 73 ? -1.964 0.731 6.845 1.00 98.62 73 LEU A N 1
ATOM 569 C CA . LEU A 1 73 ? -2.940 1.137 7.859 1.00 98.62 73 LEU A CA 1
ATOM 570 C C . LEU A 1 73 ? -3.497 -0.083 8.597 1.00 98.62 73 LEU A C 1
ATOM 572 O O . LEU A 1 73 ? -3.506 -0.096 9.826 1.00 98.62 73 LEU A O 1
ATOM 576 N N . ARG A 1 74 ? -3.909 -1.131 7.871 1.00 97.88 74 ARG A N 1
ATOM 577 C CA . ARG A 1 74 ? -4.439 -2.369 8.472 1.00 97.88 74 ARG A CA 1
ATOM 578 C C . ARG A 1 74 ? -3.412 -3.021 9.401 1.00 97.88 74 ARG A C 1
ATOM 580 O O . ARG A 1 74 ? -3.760 -3.449 10.499 1.00 97.88 74 ARG A O 1
ATOM 587 N N . VAL A 1 75 ? -2.141 -3.055 8.997 1.00 98.00 75 VAL A N 1
ATOM 588 C CA . VAL A 1 75 ? -1.036 -3.563 9.827 1.00 98.00 75 VAL A CA 1
ATOM 589 C C . VAL A 1 75 ? -0.818 -2.700 11.073 1.00 98.00 75 VAL A C 1
ATOM 591 O O . VAL A 1 75 ? -0.676 -3.240 12.172 1.00 98.00 75 VAL A O 1
ATOM 594 N N . ALA A 1 76 ? -0.802 -1.374 10.924 1.00 98.38 76 ALA A N 1
ATOM 595 C CA . ALA A 1 76 ? -0.615 -0.445 12.034 1.00 98.38 76 ALA A CA 1
ATOM 596 C C . ALA A 1 76 ? -1.755 -0.551 13.061 1.00 98.38 76 ALA A C 1
ATOM 598 O O . ALA A 1 76 ? -1.498 -0.665 14.260 1.00 98.38 76 ALA A O 1
ATOM 599 N N . MET A 1 77 ? -3.001 -0.613 12.589 1.00 98.00 77 MET A N 1
ATOM 600 C CA . MET A 1 77 ? -4.188 -0.787 13.428 1.00 98.00 77 MET A CA 1
ATOM 601 C C . MET A 1 77 ? -4.187 -2.141 14.142 1.00 98.00 77 MET A C 1
ATOM 603 O O . MET A 1 77 ? -4.420 -2.193 15.350 1.00 98.00 77 MET A O 1
ATOM 607 N N . ALA A 1 78 ? -3.803 -3.223 13.455 1.00 97.69 78 ALA A N 1
ATOM 608 C CA . ALA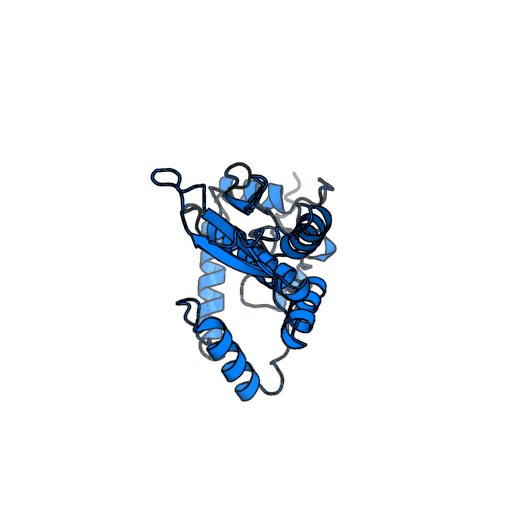 A 1 78 ? -3.683 -4.542 14.075 1.00 97.69 78 ALA A CA 1
ATOM 609 C C . ALA A 1 78 ? -2.652 -4.562 15.217 1.00 97.69 78 ALA A C 1
ATOM 611 O O . ALA A 1 78 ? -2.872 -5.212 16.240 1.00 97.69 78 ALA A O 1
ATOM 612 N N . ALA A 1 79 ? -1.534 -3.841 15.078 1.00 97.75 79 ALA A N 1
ATOM 613 C CA . ALA A 1 79 ? -0.550 -3.686 16.151 1.00 97.75 79 ALA A CA 1
ATOM 614 C C . ALA A 1 79 ? -1.043 -2.788 17.302 1.00 97.75 79 ALA A C 1
ATOM 616 O O . ALA A 1 79 ? -0.591 -2.954 18.436 1.00 97.75 79 ALA A O 1
ATOM 617 N N . ALA A 1 80 ? -1.984 -1.884 17.024 1.00 96.88 80 ALA A N 1
ATOM 618 C CA . ALA A 1 80 ? -2.628 -1.007 17.999 1.00 96.88 80 ALA A CA 1
ATOM 619 C C . ALA A 1 80 ? -3.853 -1.633 18.698 1.00 96.88 80 ALA A C 1
ATOM 621 O O . ALA A 1 80 ? -4.489 -0.968 19.511 1.00 96.88 80 ALA A O 1
ATOM 622 N N . GLY A 1 81 ? -4.188 -2.897 18.412 1.00 97.19 81 GLY A N 1
ATOM 623 C CA . GLY A 1 81 ? -5.327 -3.576 19.043 1.00 97.19 81 GLY A CA 1
ATOM 624 C C . GLY A 1 81 ? -6.649 -3.440 18.293 1.00 97.19 81 GLY A C 1
ATOM 625 O O . GLY A 1 81 ? -7.705 -3.613 18.900 1.00 97.19 81 GLY A O 1
ATOM 626 N N . TRP A 1 82 ? -6.603 -3.176 16.986 1.00 97.44 82 TRP A N 1
ATOM 627 C CA . TRP A 1 82 ? -7.787 -2.985 16.153 1.00 97.44 82 TRP A CA 1
ATOM 628 C C . TRP A 1 82 ? -7.752 -3.843 14.891 1.00 97.44 82 TRP A C 1
ATOM 630 O O . TRP A 1 82 ? -6.831 -3.758 14.081 1.00 97.44 82 TRP A O 1
ATOM 640 N N . GLU A 1 83 ? -8.790 -4.643 14.686 1.00 96.25 83 GLU A N 1
ATOM 641 C CA . GLU A 1 83 ? -9.071 -5.251 13.392 1.00 96.25 83 GLU A CA 1
ATOM 642 C C . GLU A 1 83 ? -9.691 -4.207 12.459 1.00 96.25 83 GLU A C 1
ATOM 644 O O . GLU A 1 83 ? -10.504 -3.385 12.879 1.00 96.25 83 GLU A O 1
ATOM 649 N N . SER A 1 84 ? -9.285 -4.221 11.190 1.00 96.94 84 SER A N 1
ATOM 650 C CA . SER A 1 84 ? -9.773 -3.295 10.166 1.00 96.94 84 SER A CA 1
ATOM 651 C C . SER A 1 84 ? -10.749 -4.003 9.232 1.00 96.94 84 SER A C 1
ATOM 653 O O . SER A 1 84 ? -10.367 -4.955 8.549 1.00 96.94 84 SER A O 1
ATOM 655 N N . VAL A 1 85 ? -11.979 -3.502 9.157 1.00 96.69 85 VAL A N 1
ATOM 656 C CA . VAL A 1 85 ? -13.019 -3.980 8.238 1.00 96.69 85 VAL A CA 1
ATOM 657 C C . VAL A 1 85 ? -13.060 -3.045 7.037 1.00 96.69 85 VAL A C 1
ATOM 659 O O . VAL A 1 85 ? -13.466 -1.890 7.159 1.00 96.69 85 VAL A O 1
ATOM 662 N N . THR A 1 86 ? -12.601 -3.527 5.884 1.00 96.69 86 THR A N 1
ATOM 663 C CA . THR A 1 86 ? -12.401 -2.708 4.683 1.00 96.69 86 THR A CA 1
ATOM 664 C C . THR A 1 86 ? -13.456 -2.999 3.627 1.00 96.69 86 THR A C 1
ATOM 666 O O . THR A 1 86 ? -13.568 -4.119 3.138 1.00 96.69 86 THR A O 1
ATOM 669 N N . GLU A 1 87 ? -14.159 -1.953 3.220 1.00 97.31 87 GLU A N 1
ATOM 670 C CA . GLU A 1 87 ? -15.038 -1.922 2.060 1.00 97.31 87 GLU A CA 1
ATOM 671 C C . GLU A 1 87 ? -14.314 -1.183 0.930 1.00 97.31 87 GLU A C 1
ATOM 673 O O . GLU A 1 87 ? -13.842 -0.064 1.134 1.00 97.31 87 GLU A O 1
ATOM 678 N N . ARG A 1 88 ? -14.164 -1.813 -0.238 1.00 96.50 88 ARG A N 1
ATOM 679 C CA . ARG A 1 88 ? -13.457 -1.231 -1.391 1.00 96.50 88 ARG A CA 1
ATOM 680 C C . ARG A 1 88 ? -14.458 -0.624 -2.361 1.00 96.50 88 ARG A C 1
ATOM 682 O O . ARG A 1 88 ? -15.492 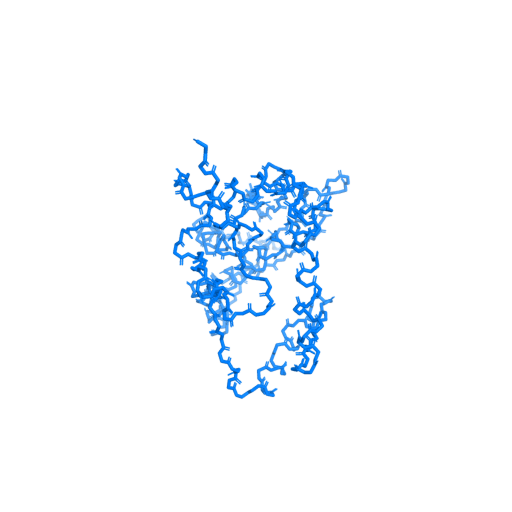-1.235 -2.600 1.00 96.50 88 ARG A O 1
ATOM 689 N N . LEU A 1 89 ? -14.113 0.528 -2.934 1.00 96.50 89 LEU A N 1
ATOM 690 C CA . LEU A 1 89 ? -14.968 1.292 -3.851 1.00 96.50 89 LEU A CA 1
ATOM 691 C C . LEU A 1 89 ? -16.401 1.484 -3.304 1.00 96.50 89 LEU A C 1
ATOM 693 O O . LEU A 1 89 ? -17.369 1.150 -3.985 1.00 96.50 89 LEU A O 1
ATOM 697 N N . PRO A 1 90 ? -16.558 2.004 -2.068 1.00 96.81 90 PRO A N 1
ATOM 698 C CA . PRO A 1 90 ? -17.846 2.028 -1.366 1.00 96.81 90 PRO A CA 1
ATOM 699 C C . PRO A 1 90 ? -18.858 3.025 -1.953 1.00 96.81 90 PRO A C 1
ATOM 701 O O . PRO A 1 90 ? -20.016 3.040 -1.549 1.00 96.81 90 PRO A O 1
ATOM 704 N N . THR A 1 91 ? -18.440 3.927 -2.847 1.00 96.00 91 THR A N 1
ATOM 705 C CA . THR A 1 91 ? -19.315 4.963 -3.409 1.00 96.00 91 THR A CA 1
ATOM 706 C C . THR A 1 91 ? -19.420 4.815 -4.917 1.00 96.00 91 THR A C 1
ATOM 708 O O . THR A 1 91 ? -18.467 5.062 -5.655 1.00 96.00 91 THR A O 1
ATOM 711 N N . GLU A 1 92 ? -20.614 4.448 -5.374 1.00 94.94 92 GLU A N 1
ATOM 712 C CA . GLU A 1 92 ? -20.934 4.356 -6.794 1.00 94.94 92 GLU A CA 1
ATOM 713 C C . GLU A 1 92 ? -20.722 5.707 -7.499 1.00 94.94 92 GLU A C 1
ATOM 715 O O . GLU A 1 92 ? -20.995 6.775 -6.948 1.00 94.94 92 GLU A O 1
ATOM 720 N N . GLY A 1 93 ? -20.169 5.672 -8.714 1.00 95.00 93 GLY A N 1
ATOM 721 C CA . GLY A 1 93 ? -19.849 6.877 -9.486 1.00 95.00 93 GLY A CA 1
ATOM 722 C C . GLY A 1 93 ? -18.674 7.705 -8.945 1.00 95.00 93 GLY A C 1
ATOM 723 O O . GLY A 1 93 ? -18.359 8.747 -9.518 1.00 95.00 93 GLY A O 1
ATOM 724 N N . ARG A 1 94 ? -18.002 7.258 -7.874 1.00 95.19 94 ARG A N 1
ATOM 725 C CA . ARG A 1 94 ? -16.835 7.922 -7.268 1.00 95.19 94 ARG A CA 1
ATOM 726 C C . ARG A 1 94 ? -15.627 6.982 -7.240 1.00 95.19 94 ARG A C 1
ATOM 728 O O . ARG A 1 94 ? -15.272 6.469 -6.180 1.00 95.19 94 ARG A O 1
ATOM 735 N N . PRO A 1 95 ? -14.981 6.745 -8.398 1.00 93.00 95 PRO A N 1
ATOM 736 C CA . PRO A 1 95 ? -13.838 5.834 -8.497 1.00 93.00 95 PRO A CA 1
ATOM 737 C C . PRO A 1 95 ? -12.602 6.329 -7.730 1.00 93.00 95 PRO A C 1
ATOM 739 O O . PRO A 1 95 ? -11.680 5.558 -7.493 1.00 93.00 95 PRO A O 1
ATOM 742 N N . ASP A 1 96 ? -12.585 7.601 -7.329 1.00 95.25 96 ASP A N 1
ATOM 743 C CA . ASP A 1 96 ? -11.583 8.202 -6.455 1.00 95.25 96 ASP A CA 1
ATOM 744 C C . ASP A 1 96 ? -11.754 7.800 -4.978 1.00 95.25 96 ASP A C 1
ATOM 746 O O . ASP A 1 96 ? -10.794 7.899 -4.217 1.00 95.25 96 ASP A O 1
ATOM 750 N N . HIS A 1 97 ? -12.931 7.311 -4.562 1.00 97.81 97 HIS A N 1
ATOM 751 C CA . HIS A 1 97 ? -13.167 6.778 -3.219 1.00 97.81 97 HIS A CA 1
ATOM 752 C C . HIS A 1 97 ? -12.750 5.308 -3.157 1.00 97.81 97 HIS A C 1
ATOM 754 O O . HIS A 1 97 ? -13.522 4.404 -3.465 1.00 97.81 97 HIS A O 1
ATOM 760 N N . LEU A 1 98 ? -11.511 5.048 -2.756 1.00 98.31 98 LEU A N 1
ATOM 761 C CA . LEU A 1 98 ? -10.911 3.723 -2.893 1.00 98.31 98 LEU A CA 1
ATOM 762 C C . LEU A 1 98 ? -11.338 2.749 -1.803 1.00 98.31 98 LEU A C 1
ATOM 764 O O . LEU A 1 98 ? -11.536 1.564 -2.079 1.00 98.31 98 LEU A O 1
ATOM 768 N N . ALA A 1 99 ? -11.463 3.223 -0.564 1.00 98.44 99 ALA A N 1
ATOM 769 C CA . ALA A 1 99 ? -11.873 2.372 0.541 1.00 98.44 99 ALA A CA 1
ATOM 770 C C . ALA A 1 99 ? -12.537 3.147 1.678 1.00 98.44 99 ALA A C 1
ATOM 772 O O . ALA A 1 99 ? -12.173 4.286 1.961 1.00 98.44 99 ALA A O 1
ATOM 773 N N . SER A 1 100 ? -13.434 2.472 2.391 1.00 98.31 100 SER A N 1
ATOM 774 C CA . SER A 1 100 ? -13.881 2.856 3.727 1.00 98.31 100 SER A CA 1
ATOM 775 C C . SER A 1 100 ? -13.482 1.771 4.726 1.00 98.31 100 SER A C 1
ATOM 777 O O . SER A 1 100 ? -13.643 0.576 4.469 1.00 98.31 100 SER A O 1
ATOM 779 N N . VAL A 1 101 ? -12.913 2.179 5.856 1.00 98.25 101 VAL A N 1
ATOM 780 C CA . VAL A 1 101 ? -12.330 1.294 6.863 1.00 98.25 101 VAL A CA 1
ATOM 781 C C . VAL A 1 101 ? -13.009 1.543 8.202 1.00 98.25 101 VAL A C 1
ATOM 783 O O . VAL A 1 101 ? -12.878 2.620 8.780 1.00 98.25 101 VAL A O 1
ATOM 786 N N . GLY A 1 102 ? -13.736 0.539 8.685 1.00 97.12 102 GLY A N 1
ATOM 787 C CA . GLY A 1 102 ? -14.218 0.470 10.064 1.00 97.12 102 GLY A CA 1
ATOM 788 C C . GLY A 1 102 ? -13.247 -0.301 10.957 1.00 97.12 102 GLY A C 1
ATOM 789 O O . GLY A 1 102 ? -12.361 -1.002 10.460 1.00 97.12 102 GLY A O 1
ATOM 790 N N . PHE A 1 103 ? -13.433 -0.203 12.274 1.00 96.00 103 PHE A N 1
ATOM 791 C CA . PHE A 1 103 ? -12.533 -0.818 13.248 1.00 96.00 103 PHE A CA 1
ATOM 792 C C . PHE A 1 103 ? -13.284 -1.602 14.314 1.00 96.00 103 PHE A C 1
ATOM 794 O O . PHE A 1 103 ? -14.295 -1.139 14.837 1.00 96.00 103 PHE A O 1
ATOM 801 N N . LEU A 1 104 ? -12.753 -2.773 14.658 1.00 95.19 104 LEU A N 1
ATOM 802 C CA . LEU A 1 104 ? -13.249 -3.616 15.741 1.00 95.19 104 LEU A CA 1
ATOM 803 C C . LEU A 1 104 ? -12.121 -3.851 16.754 1.00 95.19 104 LEU A C 1
ATOM 805 O O . LEU A 1 104 ? -11.000 -4.166 16.344 1.00 95.19 104 LEU A O 1
ATOM 809 N N . PRO A 1 105 ? -12.362 -3.698 18.067 1.00 95.25 105 PRO A N 1
ATOM 810 C CA . PRO A 1 105 ? -11.327 -3.943 19.060 1.00 95.25 105 PRO A CA 1
ATOM 811 C C . PRO A 1 105 ? -10.981 -5.436 19.100 1.00 95.25 105 PRO A C 1
ATOM 813 O O . PRO A 1 105 ? -11.867 -6.285 19.206 1.00 95.25 105 PRO A O 1
ATOM 816 N N . VAL A 1 106 ? -9.689 -5.763 19.074 1.00 93.31 106 VAL A N 1
ATOM 817 C CA . VAL A 1 106 ? -9.206 -7.137 19.269 1.00 93.31 106 VAL A CA 1
ATOM 818 C C . VAL A 1 106 ? -8.661 -7.326 20.678 1.00 93.31 106 VAL A C 1
ATOM 820 O O . VAL A 1 106 ? -7.947 -6.482 21.212 1.00 93.31 106 VAL A O 1
ATOM 823 N N . GLN A 1 107 ? -8.984 -8.473 21.278 1.00 86.94 107 GLN A N 1
ATOM 824 C CA . GLN A 1 107 ? -8.610 -8.791 22.660 1.00 86.94 107 GLN A CA 1
ATOM 825 C C . GLN A 1 107 ? -7.098 -8.987 22.830 1.00 86.94 107 GLN A C 1
ATOM 827 O O . GLN A 1 107 ? -6.540 -8.611 23.855 1.00 86.94 107 GLN A O 1
ATOM 832 N N . ASN A 1 108 ? -6.428 -9.563 21.825 1.00 91.62 108 ASN A N 1
ATOM 833 C CA . ASN A 1 108 ? -5.016 -9.929 21.906 1.00 91.62 108 ASN A CA 1
ATOM 834 C C . ASN A 1 108 ? -4.255 -9.515 20.642 1.00 91.62 108 ASN A C 1
ATOM 836 O O . ASN A 1 108 ? -4.475 -10.057 19.559 1.00 91.62 108 ASN A O 1
ATOM 840 N N . VAL A 1 109 ? -3.298 -8.598 20.795 1.00 95.75 109 VAL A N 1
ATOM 841 C CA . VAL A 1 109 ? -2.355 -8.237 19.726 1.00 95.75 109 VAL A CA 1
ATOM 842 C C . VAL A 1 109 ? -1.280 -9.314 19.610 1.00 95.75 109 VAL A C 1
ATOM 844 O O . VAL A 1 109 ? -0.485 -9.512 20.532 1.00 95.75 109 VAL A O 1
ATOM 847 N N . THR A 1 110 ? -1.216 -9.981 18.459 1.00 95.56 110 THR A N 1
ATOM 848 C CA . THR A 1 110 ? -0.229 -11.041 18.210 1.00 95.56 110 THR A CA 1
ATOM 849 C C . THR A 1 110 ? 1.197 -10.491 18.070 1.00 95.56 110 THR A C 1
ATOM 851 O O . THR A 1 110 ? 1.411 -9.354 17.639 1.00 95.56 110 THR A O 1
ATOM 854 N N . ALA A 1 111 ? 2.202 -11.324 18.363 1.00 96.62 111 ALA A N 1
ATOM 855 C CA . ALA A 1 111 ? 3.604 -10.983 18.104 1.00 96.62 111 ALA A CA 1
ATOM 856 C C . ALA A 1 111 ? 3.868 -10.703 16.611 1.00 96.62 111 ALA A C 1
ATOM 858 O O . ALA A 1 111 ? 4.646 -9.812 16.276 1.00 96.62 111 ALA A O 1
ATOM 859 N N . GLN A 1 112 ? 3.177 -11.410 15.710 1.00 93.94 112 GLN A N 1
ATOM 860 C CA . GLN A 1 112 ? 3.295 -11.193 14.267 1.00 93.94 112 GLN A CA 1
ATOM 861 C C . GLN A 1 112 ? 2.796 -9.806 13.843 1.00 93.94 112 GLN A C 1
ATOM 863 O O . GLN A 1 112 ? 3.454 -9.158 13.031 1.00 93.94 112 GLN A O 1
ATOM 868 N N . SER A 1 113 ? 1.689 -9.318 14.416 1.00 95.62 113 SER A N 1
ATOM 869 C CA . SER A 1 113 ? 1.180 -7.966 14.142 1.00 95.62 113 SER A CA 1
ATOM 870 C C . SER A 1 113 ? 2.211 -6.898 14.520 1.00 95.62 113 SER A C 1
ATOM 872 O O . SER A 1 113 ? 2.479 -5.993 13.732 1.00 95.62 113 SER A O 1
ATOM 874 N N . ARG A 1 114 ? 2.860 -7.047 15.685 1.00 97.00 114 ARG A N 1
ATOM 875 C CA . ARG A 1 114 ? 3.927 -6.136 16.139 1.00 97.00 114 ARG A CA 1
ATOM 876 C C . ARG A 1 114 ? 5.140 -6.174 15.208 1.00 97.00 114 ARG A C 1
ATOM 878 O O . ARG A 1 114 ? 5.599 -5.128 14.762 1.00 97.00 114 ARG A O 1
ATOM 885 N N . LEU A 1 115 ? 5.603 -7.372 14.842 1.00 97.69 115 LEU A N 1
ATOM 886 C CA . LEU A 1 115 ? 6.737 -7.540 13.926 1.00 97.69 115 LEU A CA 1
ATOM 887 C C . LEU A 1 115 ? 6.474 -6.927 12.543 1.00 97.69 115 LEU A C 1
ATOM 889 O O . LEU A 1 115 ? 7.384 -6.335 11.962 1.00 97.69 115 LEU A O 1
ATOM 893 N N . ARG A 1 116 ? 5.246 -7.035 12.016 1.00 96.75 116 ARG A N 1
ATOM 894 C CA . ARG A 1 116 ? 4.864 -6.392 10.748 1.00 96.75 116 ARG A CA 1
ATOM 895 C C . ARG A 1 116 ? 4.836 -4.868 10.863 1.00 96.75 116 ARG A C 1
ATOM 897 O O . ARG A 1 116 ? 5.361 -4.198 9.979 1.00 96.75 116 ARG A O 1
ATOM 904 N N . ALA A 1 117 ? 4.301 -4.317 11.953 1.00 97.88 117 ALA A N 1
ATOM 905 C CA . ALA A 1 117 ? 4.333 -2.874 12.193 1.00 97.88 117 ALA A CA 1
ATOM 906 C C . ALA A 1 117 ? 5.771 -2.340 12.311 1.00 97.88 117 ALA A C 1
ATOM 908 O O . ALA A 1 117 ? 6.098 -1.296 11.744 1.00 97.88 117 ALA A O 1
ATOM 909 N N . ASP A 1 118 ? 6.670 -3.080 12.960 1.00 98.00 118 ASP A N 1
ATOM 910 C CA . ASP A 1 118 ? 8.082 -2.707 12.987 1.00 98.00 118 ASP A CA 1
ATOM 911 C C . ASP A 1 118 ? 8.746 -2.816 11.608 1.00 98.00 118 ASP A C 1
ATOM 913 O O . ASP A 1 118 ? 9.620 -2.014 11.277 1.00 98.00 118 ASP A O 1
ATOM 917 N N . ALA A 1 119 ? 8.342 -3.787 10.782 1.00 97.94 119 ALA A N 1
ATOM 918 C CA . ALA A 1 119 ? 8.847 -3.919 9.419 1.00 97.94 119 ALA A CA 1
ATOM 919 C C . ALA A 1 119 ? 8.520 -2.678 8.572 1.00 97.94 119 ALA A C 1
ATOM 921 O O . ALA A 1 119 ? 9.387 -2.228 7.826 1.00 97.94 119 ALA A O 1
ATOM 922 N N . ILE A 1 120 ? 7.349 -2.053 8.761 1.00 97.94 120 ILE A N 1
ATOM 923 C CA . ILE A 1 120 ? 7.007 -0.768 8.121 1.00 97.94 120 ILE A CA 1
ATOM 924 C C . ILE A 1 120 ? 8.036 0.320 8.477 1.00 97.94 120 ILE A C 1
ATOM 926 O O . ILE A 1 120 ? 8.469 1.086 7.616 1.00 97.94 120 ILE 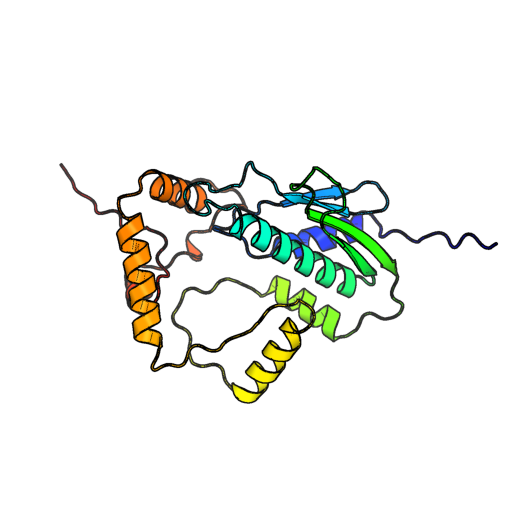A O 1
ATOM 930 N N . ARG A 1 121 ? 8.491 0.369 9.738 1.00 94.06 121 ARG A N 1
ATOM 931 C CA . ARG A 1 121 ? 9.492 1.354 10.197 1.00 94.06 121 ARG A CA 1
ATOM 932 C C . ARG A 1 121 ? 10.883 1.117 9.614 1.00 94.06 121 ARG A C 1
ATOM 934 O O . ARG A 1 121 ? 11.670 2.056 9.521 1.00 94.06 121 ARG A O 1
ATOM 941 N N . ARG A 1 122 ? 11.209 -0.127 9.268 1.00 95.56 122 ARG A N 1
ATOM 942 C CA . ARG A 1 122 ? 12.542 -0.522 8.783 1.00 95.56 122 ARG A CA 1
ATOM 943 C C . ARG A 1 122 ? 12.635 -0.567 7.260 1.00 95.56 122 ARG A C 1
ATOM 945 O O . ARG A 1 122 ? 13.730 -0.415 6.722 1.00 95.56 122 ARG A O 1
ATOM 952 N N . ARG A 1 123 ? 11.510 -0.789 6.573 1.00 95.25 123 ARG A N 1
ATOM 953 C CA . ARG A 1 123 ? 11.444 -0.884 5.113 1.00 95.25 123 ARG A CA 1
ATOM 954 C C . ARG A 1 123 ? 11.965 0.404 4.477 1.00 95.25 123 ARG A C 1
ATOM 956 O O . ARG A 1 123 ? 11.566 1.507 4.844 1.00 95.25 123 ARG A O 1
ATOM 963 N N . ARG A 1 124 ? 12.810 0.234 3.467 1.00 90.88 124 ARG A N 1
ATOM 964 C CA . ARG A 1 124 ? 13.241 1.274 2.533 1.00 90.88 124 ARG A CA 1
ATOM 965 C C . ARG A 1 124 ? 13.412 0.656 1.152 1.00 90.88 124 ARG A C 1
ATOM 967 O O . ARG A 1 124 ? 13.609 -0.553 1.044 1.00 90.88 124 ARG A O 1
ATOM 974 N N . THR A 1 125 ? 13.327 1.477 0.117 1.00 88.50 125 THR A N 1
ATOM 975 C CA . THR A 1 125 ? 13.683 1.053 -1.239 1.00 88.50 125 THR A CA 1
ATOM 976 C C . THR A 1 125 ? 15.198 1.125 -1.365 1.00 88.50 125 THR A C 1
ATOM 978 O O . THR A 1 125 ? 15.753 2.219 -1.374 1.00 88.50 125 THR A O 1
ATOM 981 N N . ASP A 1 126 ? 15.857 -0.031 -1.415 1.00 85.94 126 ASP A N 1
ATOM 982 C CA . ASP A 1 126 ? 17.296 -0.123 -1.654 1.00 85.94 126 ASP A CA 1
ATOM 983 C C . ASP A 1 126 ? 17.543 -0.358 -3.145 1.00 85.94 126 ASP A C 1
ATOM 985 O O . ASP A 1 126 ? 17.043 -1.324 -3.726 1.00 85.94 126 ASP A O 1
ATOM 989 N N . ARG A 1 127 ? 18.261 0.570 -3.778 1.00 84.75 127 ARG A N 1
ATOM 990 C CA . ARG A 1 127 ? 18.550 0.510 -5.212 1.00 84.75 127 ARG A CA 1
ATOM 991 C C . ARG A 1 127 ? 19.924 -0.101 -5.498 1.00 84.75 127 ARG A C 1
ATOM 993 O O . ARG A 1 127 ? 20.218 -0.360 -6.664 1.00 84.75 127 ARG A O 1
ATOM 1000 N N . LEU A 1 128 ? 20.735 -0.393 -4.480 1.00 83.69 128 LEU A N 1
ATOM 1001 C CA . LEU A 1 128 ? 22.059 -0.990 -4.653 1.00 83.69 128 LEU A CA 1
ATOM 1002 C C . LEU A 1 128 ? 21.968 -2.459 -5.106 1.00 83.69 128 LEU A C 1
ATOM 1004 O O . LEU A 1 128 ? 20.939 -3.115 -4.898 1.00 83.69 128 LEU A O 1
ATOM 1008 N N . PRO A 1 129 ? 23.016 -3.006 -5.750 1.00 83.94 129 PRO A N 1
ATOM 1009 C CA . PRO A 1 129 ? 23.096 -4.436 -6.031 1.00 83.94 129 PRO A CA 1
ATOM 1010 C C . PRO A 1 129 ? 22.898 -5.258 -4.750 1.00 83.94 129 PRO A C 1
ATOM 1012 O O . PRO A 1 129 ? 23.526 -4.984 -3.728 1.00 83.94 129 PRO A O 1
ATOM 1015 N N . LEU A 1 130 ? 22.032 -6.270 -4.812 1.00 86.56 130 LEU A N 1
ATOM 1016 C CA . LEU A 1 130 ? 21.742 -7.165 -3.692 1.00 86.56 130 LEU A CA 1
ATOM 1017 C C . LEU A 1 130 ? 22.316 -8.552 -3.980 1.00 86.56 130 LEU A C 1
ATOM 1019 O O . LEU A 1 130 ? 22.303 -9.008 -5.123 1.00 86.56 130 LEU A O 1
ATOM 1023 N N . GLY A 1 131 ? 22.801 -9.224 -2.937 1.00 89.06 131 GLY A N 1
ATOM 1024 C CA . GLY A 1 131 ? 23.132 -10.645 -3.011 1.00 89.06 131 GLY A CA 1
ATOM 1025 C C . GLY A 1 131 ? 21.874 -11.516 -3.042 1.00 89.06 131 GLY A C 1
ATOM 1026 O O . GLY A 1 131 ? 20.783 -11.063 -2.685 1.00 89.06 131 GLY A O 1
ATOM 1027 N N . ALA A 1 132 ? 22.036 -12.781 -3.433 1.00 88.81 132 ALA A N 1
ATOM 1028 C CA . ALA A 1 132 ? 20.948 -13.749 -3.382 1.00 88.81 132 ALA A CA 1
ATOM 1029 C C . ALA A 1 132 ? 20.428 -13.917 -1.936 1.00 88.81 132 ALA A C 1
ATOM 1031 O O . ALA A 1 132 ? 21.228 -13.942 -0.992 1.00 88.81 132 ALA A O 1
ATOM 1032 N N . PRO A 1 133 ? 19.103 -14.040 -1.736 1.00 89.62 133 PRO A N 1
ATOM 1033 C CA . PRO A 1 133 ? 18.536 -14.242 -0.412 1.00 89.62 133 PRO A CA 1
ATOM 1034 C C . PRO A 1 133 ? 18.984 -15.585 0.175 1.00 89.62 133 PRO A C 1
ATOM 1036 O O . PRO A 1 133 ? 18.968 -16.622 -0.491 1.00 89.62 133 PRO A O 1
ATOM 1039 N N . THR A 1 134 ? 19.343 -15.587 1.458 1.00 92.94 134 THR A N 1
ATOM 1040 C CA . THR A 1 134 ? 19.622 -16.828 2.186 1.00 92.94 134 THR A CA 1
ATOM 1041 C C . THR A 1 134 ? 18.327 -17.617 2.409 1.00 92.94 134 THR A C 1
ATOM 1043 O O . THR A 1 134 ? 17.257 -17.040 2.596 1.00 92.94 134 THR A O 1
ATOM 1046 N N . ALA A 1 135 ? 18.414 -18.953 2.384 1.00 94.62 135 ALA A N 1
ATOM 1047 C CA . ALA A 1 135 ? 17.270 -19.856 2.576 1.00 94.62 135 ALA A CA 1
ATOM 1048 C C . ALA A 1 135 ? 16.072 -19.588 1.632 1.00 94.62 135 ALA A C 1
ATOM 1050 O O . ALA A 1 135 ? 14.912 -19.659 2.050 1.00 94.62 135 ALA A O 1
ATOM 1051 N N . TRP A 1 136 ? 16.355 -19.318 0.349 1.00 93.81 136 TRP A N 1
ATOM 1052 C CA . TRP A 1 136 ? 15.348 -18.993 -0.669 1.00 93.81 136 TRP A CA 1
ATOM 1053 C C . TRP A 1 136 ? 14.112 -19.912 -0.696 1.00 93.81 136 TRP A C 1
ATOM 1055 O O . TRP A 1 136 ? 13.011 -19.366 -0.699 1.00 93.81 136 TRP A O 1
ATOM 1065 N N . PRO A 1 137 ? 14.210 -21.259 -0.616 1.00 93.88 137 PRO A N 1
ATOM 1066 C CA . PRO A 1 137 ? 13.020 -22.119 -0.651 1.00 93.88 137 PRO A CA 1
ATOM 1067 C C . PRO A 1 137 ? 12.011 -21.817 0.468 1.00 93.88 137 PRO A C 1
ATOM 1069 O O . PRO A 1 137 ? 10.800 -21.774 0.239 1.00 93.88 137 PRO A O 1
ATOM 1072 N N . THR A 1 138 ? 12.508 -21.549 1.678 1.00 95.88 138 THR A N 1
ATOM 1073 C CA . THR A 1 138 ? 11.672 -21.183 2.828 1.00 95.88 138 THR A CA 1
ATOM 1074 C C . THR A 1 138 ? 11.060 -19.800 2.636 1.00 95.88 138 THR A C 1
ATOM 1076 O O . THR A 1 138 ? 9.864 -19.621 2.862 1.00 95.88 138 THR A O 1
ATOM 1079 N N . LEU A 1 139 ? 11.861 -18.825 2.190 1.00 94.50 139 LEU A N 1
ATOM 1080 C CA . LEU A 1 139 ? 11.387 -17.465 1.937 1.00 94.50 139 LEU A CA 1
ATOM 1081 C C . LEU A 1 139 ? 10.308 -17.443 0.848 1.00 94.50 139 LEU A C 1
ATOM 1083 O O . LEU A 1 139 ? 9.251 -16.854 1.053 1.00 94.50 139 LEU A O 1
ATOM 1087 N N . HIS A 1 140 ? 10.534 -18.135 -0.265 1.00 94.25 140 HIS A N 1
ATOM 1088 C CA . HIS A 1 140 ? 9.590 -18.244 -1.372 1.00 94.25 140 HIS A CA 1
ATOM 1089 C C . HIS A 1 140 ? 8.245 -18.837 -0.926 1.00 94.25 140 HIS A C 1
ATOM 1091 O O . HIS A 1 140 ? 7.191 -18.294 -1.256 1.00 94.25 140 HIS A O 1
ATOM 1097 N N . SER A 1 141 ? 8.263 -19.892 -0.100 1.00 94.50 141 SER A N 1
ATOM 1098 C CA . SER A 1 141 ? 7.045 -20.474 0.485 1.00 94.50 141 SER A CA 1
ATOM 1099 C C . SER A 1 141 ? 6.282 -19.469 1.360 1.00 94.50 141 SER A C 1
ATOM 1101 O O . SER A 1 141 ? 5.058 -19.348 1.265 1.00 94.50 141 SER A O 1
ATOM 1103 N N . VAL A 1 142 ? 6.997 -18.693 2.183 1.00 93.88 142 VAL A N 1
ATOM 1104 C CA . VAL A 1 142 ? 6.392 -17.642 3.016 1.00 93.88 142 VAL A CA 1
ATOM 1105 C C . VAL A 1 142 ? 5.792 -16.525 2.157 1.00 93.88 142 VAL A C 1
ATOM 1107 O O . VAL A 1 142 ? 4.666 -16.107 2.425 1.00 93.88 142 VAL A O 1
ATOM 1110 N N . LEU A 1 143 ? 6.501 -16.065 1.122 1.00 93.75 143 LEU A N 1
ATOM 1111 C CA . LEU A 1 143 ? 6.030 -15.013 0.214 1.00 93.75 143 LEU A CA 1
ATOM 1112 C C . LEU A 1 143 ? 4.803 -15.462 -0.590 1.00 93.75 143 LEU A C 1
ATOM 1114 O O . LEU A 1 143 ? 3.816 -14.732 -0.648 1.00 93.75 143 LEU A O 1
ATOM 1118 N N . SER A 1 144 ? 4.819 -16.688 -1.115 1.00 93.62 144 SER A N 1
ATOM 1119 C CA . SER A 1 144 ? 3.694 -17.271 -1.860 1.00 93.62 144 SER A CA 1
ATOM 1120 C C . SER A 1 144 ? 2.421 -17.317 -1.011 1.00 93.62 144 SER A C 1
ATOM 1122 O O . SER A 1 144 ? 1.343 -16.938 -1.462 1.00 93.62 144 SER A O 1
ATOM 1124 N N . ARG A 1 145 ? 2.545 -17.709 0.264 1.00 92.31 145 ARG A N 1
ATOM 1125 C CA . ARG A 1 145 ? 1.423 -17.706 1.218 1.00 92.31 145 ARG A CA 1
ATOM 1126 C C . ARG A 1 145 ? 0.962 -16.301 1.599 1.00 92.31 145 ARG A C 1
ATOM 1128 O O . ARG A 1 145 ? -0.193 -16.125 1.976 1.00 92.31 145 ARG A O 1
ATOM 1135 N N . ALA A 1 146 ? 1.857 -15.314 1.566 1.00 91.38 146 ALA A N 1
ATOM 1136 C CA . ALA A 1 146 ? 1.532 -13.942 1.936 1.00 91.38 146 ALA A CA 1
ATOM 1137 C C . ALA A 1 146 ? 0.645 -13.247 0.891 1.00 91.38 146 ALA A C 1
ATOM 1139 O O . ALA A 1 146 ? -0.155 -12.395 1.272 1.00 91.38 146 ALA A O 1
ATOM 1140 N N . VAL A 1 147 ? 0.760 -13.621 -0.390 1.00 91.94 147 VAL A N 1
ATOM 1141 C CA . VAL A 1 147 ? -0.038 -13.036 -1.483 1.00 91.94 147 VAL A CA 1
ATOM 1142 C C . VAL A 1 147 ? -1.381 -13.738 -1.711 1.00 91.94 147 VAL A C 1
ATOM 1144 O O . VAL A 1 147 ? -2.308 -13.110 -2.214 1.00 91.94 147 VAL A O 1
ATOM 1147 N N . THR A 1 148 ? -1.527 -14.999 -1.276 1.00 90.12 148 THR A N 1
ATOM 1148 C CA . THR A 1 148 ? -2.744 -15.814 -1.480 1.00 90.12 148 THR A CA 1
ATOM 1149 C C . THR A 1 148 ? -4.059 -15.113 -1.102 1.00 90.12 148 THR A C 1
ATOM 1151 O O . THR A 1 148 ? -5.018 -15.246 -1.855 1.00 90.12 148 THR A O 1
ATOM 1154 N N . PRO A 1 149 ? -4.161 -14.352 0.008 1.00 89.88 149 PRO A N 1
ATOM 1155 C CA . PRO A 1 149 ? -5.423 -13.710 0.392 1.00 89.88 149 PRO A CA 1
ATOM 1156 C C . PRO A 1 149 ? -5.851 -12.521 -0.486 1.00 89.88 149 PRO A C 1
ATOM 1158 O O . PRO A 1 149 ? -6.883 -11.917 -0.199 1.00 89.88 149 PRO A O 1
ATOM 1161 N N . TYR A 1 150 ? -5.039 -12.120 -1.468 1.00 86.50 150 TYR A N 1
ATOM 1162 C CA . TYR A 1 150 ? -5.178 -10.843 -2.174 1.00 86.50 150 TYR A CA 1
ATOM 1163 C C . TYR A 1 150 ? -5.472 -10.967 -3.671 1.00 86.50 150 TYR A C 1
ATOM 1165 O O . TYR A 1 150 ? -5.433 -9.949 -4.354 1.00 86.50 150 TYR A O 1
ATOM 1173 N N . ASP A 1 151 ? -5.737 -12.174 -4.180 1.00 87.00 151 ASP A N 1
ATOM 1174 C CA . ASP A 1 151 ? -5.881 -12.441 -5.623 1.00 87.00 151 ASP A CA 1
ATOM 1175 C C . ASP A 1 151 ? -4.673 -11.935 -6.444 1.00 87.00 151 ASP A C 1
ATOM 1177 O O . ASP A 1 151 ? -4.792 -11.512 -7.592 1.00 87.00 151 ASP A O 1
ATOM 1181 N N . VAL A 1 152 ? -3.482 -11.970 -5.833 1.00 90.94 152 VAL A N 1
ATOM 1182 C CA . VAL A 1 152 ? -2.203 -11.574 -6.435 1.00 90.94 152 VAL A CA 1
ATOM 1183 C C . VAL A 1 152 ? -1.363 -12.824 -6.683 1.00 90.94 152 VAL A C 1
ATOM 1185 O O . VAL A 1 152 ? -1.174 -13.634 -5.772 1.00 90.94 152 VAL A O 1
ATOM 1188 N N . SER A 1 153 ? -0.824 -12.966 -7.897 1.00 92.25 153 SER A N 1
ATOM 1189 C CA . SER A 1 153 ? 0.188 -13.978 -8.206 1.00 92.25 153 SER A CA 1
ATOM 1190 C C . SER A 1 153 ? 1.592 -13.474 -7.868 1.00 92.25 153 SER A C 1
ATOM 1192 O O . SER A 1 153 ? 1.884 -12.278 -7.924 1.00 92.25 153 SER A O 1
ATOM 1194 N N . LEU A 1 154 ? 2.463 -14.406 -7.490 1.00 94.44 154 LEU A N 1
ATOM 1195 C CA . LEU A 1 154 ? 3.886 -14.169 -7.292 1.00 94.44 154 LEU A CA 1
ATOM 1196 C C . LEU A 1 154 ? 4.646 -15.123 -8.206 1.00 94.44 154 LEU A C 1
ATOM 1198 O O . LEU A 1 154 ? 4.547 -16.335 -8.035 1.00 94.44 154 LEU A O 1
ATOM 1202 N N . ASP A 1 155 ? 5.428 -14.558 -9.118 1.00 93.25 155 ASP A N 1
ATOM 1203 C CA . ASP A 1 155 ? 6.246 -15.297 -10.072 1.00 93.25 155 ASP A CA 1
ATOM 1204 C C . ASP A 1 155 ? 7.726 -14.975 -9.845 1.00 93.25 155 ASP A C 1
ATOM 1206 O O . ASP A 1 155 ? 8.103 -13.825 -9.594 1.00 93.25 155 ASP A O 1
ATOM 1210 N N . VAL A 1 156 ? 8.568 -16.005 -9.911 1.00 93.00 156 VAL A N 1
ATOM 1211 C CA . VAL A 1 156 ? 10.023 -15.874 -9.799 1.00 93.00 156 VAL A CA 1
ATOM 1212 C C . VAL A 1 156 ? 10.598 -15.808 -11.206 1.00 93.00 156 VAL A C 1
ATOM 1214 O O . VAL A 1 156 ? 10.355 -16.697 -12.014 1.00 93.00 156 VAL A O 1
ATOM 1217 N N . VAL A 1 157 ? 11.344 -14.743 -11.496 1.00 92.06 157 VAL A N 1
ATOM 1218 C CA . VAL A 1 157 ? 12.112 -14.633 -12.740 1.00 92.06 157 VAL A CA 1
ATOM 1219 C C . VAL A 1 157 ? 13.455 -15.310 -12.509 1.00 92.06 157 VAL A C 1
ATOM 1221 O O . VAL A 1 157 ? 14.236 -14.843 -11.678 1.00 92.06 157 VAL A O 1
ATOM 1224 N N . ASP A 1 158 ? 13.692 -16.408 -13.217 1.00 90.50 158 ASP A N 1
ATOM 1225 C CA . ASP A 1 158 ? 14.937 -17.165 -13.133 1.00 90.50 158 ASP A CA 1
ATOM 1226 C C . ASP A 1 158 ? 16.127 -16.384 -13.730 1.00 90.50 158 ASP A C 1
ATOM 1228 O O . ASP A 1 158 ? 15.974 -15.451 -14.529 1.00 90.50 158 ASP A O 1
ATOM 1232 N N . ASP A 1 159 ? 17.345 -16.742 -13.308 1.00 89.56 159 ASP A N 1
ATOM 1233 C CA . ASP A 1 159 ? 18.576 -16.030 -13.684 1.00 89.56 159 ASP A CA 1
ATOM 1234 C C . ASP A 1 159 ? 18.870 -16.082 -15.196 1.00 89.56 159 ASP A C 1
ATOM 1236 O O . ASP A 1 159 ? 19.509 -15.176 -15.734 1.00 89.56 159 ASP A O 1
ATOM 1240 N N . ASP A 1 160 ? 18.396 -17.111 -15.898 1.00 94.12 160 ASP A N 1
ATOM 1241 C CA . ASP A 1 160 ? 18.505 -17.262 -17.353 1.00 94.12 160 ASP A CA 1
ATOM 1242 C C . ASP A 1 160 ? 17.573 -16.313 -18.126 1.00 94.12 160 ASP A C 1
ATOM 1244 O O . ASP A 1 160 ? 17.905 -15.881 -19.232 1.00 94.12 160 ASP A O 1
ATOM 1248 N N . GLU A 1 161 ? 16.455 -15.907 -17.523 1.00 93.62 161 GLU A N 1
ATOM 1249 C CA . GLU A 1 161 ? 15.511 -14.929 -18.076 1.00 93.62 161 GLU A CA 1
ATOM 1250 C C . GLU A 1 161 ? 15.903 -13.475 -17.752 1.00 93.62 161 GLU A C 1
ATOM 1252 O O . GLU A 1 161 ? 15.415 -12.525 -18.379 1.00 93.62 161 GLU A O 1
ATOM 1257 N N . ARG A 1 162 ? 16.843 -13.268 -16.821 1.00 90.44 162 ARG A N 1
ATOM 1258 C CA . ARG A 1 162 ? 17.319 -11.939 -16.408 1.00 90.44 162 ARG A CA 1
ATOM 1259 C C . ARG A 1 162 ? 17.798 -11.048 -17.568 1.00 90.44 162 ARG A C 1
ATOM 1261 O O . ARG A 1 162 ? 17.406 -9.877 -17.583 1.00 90.44 162 ARG A O 1
ATOM 1268 N N . PRO A 1 163 ? 18.556 -11.532 -18.575 1.00 92.38 163 PRO A N 1
ATOM 1269 C CA . PRO A 1 163 ? 18.934 -10.710 -19.727 1.00 92.38 163 PRO A CA 1
ATOM 1270 C C . PRO A 1 163 ? 17.731 -10.190 -20.526 1.00 92.38 163 PRO A C 1
ATOM 1272 O O . PRO A 1 163 ? 17.767 -9.070 -21.036 1.00 92.38 163 PRO A O 1
ATOM 1275 N N . ARG A 1 164 ? 16.638 -10.964 -20.611 1.00 93.06 164 ARG A N 1
ATOM 1276 C CA . ARG A 1 164 ? 15.407 -10.543 -21.301 1.00 93.06 164 ARG A CA 1
ATOM 1277 C C . ARG A 1 164 ? 14.694 -9.437 -20.527 1.00 93.06 164 ARG A C 1
ATOM 1279 O O . ARG A 1 164 ? 14.210 -8.483 -21.136 1.00 93.06 164 ARG A O 1
ATOM 1286 N N . LEU A 1 165 ? 14.676 -9.525 -19.196 1.00 91.94 165 LEU A N 1
ATOM 1287 C CA . LEU A 1 165 ? 14.150 -8.466 -18.331 1.00 91.94 165 LEU A CA 1
ATOM 1288 C C . LEU A 1 165 ? 14.978 -7.174 -18.442 1.00 91.94 165 LEU A C 1
ATOM 1290 O O . LEU A 1 165 ? 14.408 -6.087 -18.565 1.00 91.94 165 LEU A O 1
ATOM 1294 N N . ALA A 1 166 ? 16.309 -7.289 -18.441 1.00 89.19 166 ALA A N 1
ATOM 1295 C CA . ALA A 1 166 ? 17.218 -6.160 -18.639 1.00 89.19 166 ALA A CA 1
ATOM 1296 C C . ALA A 1 166 ? 16.976 -5.469 -19.991 1.00 89.19 166 ALA A C 1
ATOM 1298 O O . ALA A 1 166 ? 16.875 -4.243 -20.062 1.00 89.19 166 ALA A O 1
ATOM 1299 N N . GLU A 1 167 ? 16.788 -6.248 -21.056 1.00 91.06 167 GLU A N 1
ATOM 1300 C CA . GLU A 1 167 ? 16.489 -5.721 -22.386 1.00 91.06 167 GLU A CA 1
ATOM 1301 C C . GLU A 1 167 ? 15.135 -4.997 -22.443 1.00 91.06 167 GLU A C 1
ATOM 1303 O O . GLU A 1 167 ? 15.060 -3.870 -22.932 1.00 91.06 167 GLU A O 1
ATOM 1308 N N . ALA A 1 168 ? 14.070 -5.583 -21.886 1.00 90.56 168 ALA A N 1
ATOM 1309 C CA . ALA A 1 168 ? 12.756 -4.936 -21.820 1.00 90.56 168 ALA A CA 1
ATOM 1310 C C . ALA A 1 168 ? 12.805 -3.604 -21.047 1.00 90.56 168 ALA A C 1
ATOM 1312 O O . ALA A 1 168 ? 12.196 -2.600 -21.438 1.00 90.56 168 ALA A O 1
ATOM 1313 N N . SER A 1 169 ? 13.583 -3.581 -19.965 1.00 87.62 169 SER A N 1
ATOM 1314 C CA . SER A 1 169 ? 13.828 -2.389 -19.163 1.00 87.62 169 SER A CA 1
ATOM 1315 C C . SER A 1 169 ? 14.572 -1.311 -19.960 1.00 87.62 169 SER A C 1
ATOM 1317 O O . SER A 1 169 ? 14.110 -0.170 -20.040 1.00 87.62 169 SER A O 1
ATOM 1319 N N . ARG A 1 170 ? 15.654 -1.689 -20.655 1.00 85.88 170 ARG A N 1
ATOM 1320 C CA . ARG A 1 170 ? 16.415 -0.803 -21.546 1.00 85.88 170 ARG A CA 1
ATOM 1321 C C . ARG A 1 170 ? 15.528 -0.216 -22.639 1.00 85.88 170 ARG A C 1
ATOM 1323 O O . ARG A 1 170 ? 15.594 0.990 -22.865 1.00 85.88 170 ARG A O 1
ATOM 1330 N N . LEU A 1 171 ? 14.707 -1.035 -23.303 1.00 88.12 171 LEU A N 1
ATOM 1331 C CA . LEU A 1 171 ? 13.768 -0.608 -24.350 1.00 88.12 171 LEU A CA 1
ATOM 1332 C C . LEU A 1 171 ? 12.761 0.420 -23.825 1.00 88.12 171 LEU A C 1
ATOM 1334 O O . LEU A 1 171 ? 12.538 1.439 -24.479 1.00 88.12 171 LEU A O 1
ATOM 1338 N N . THR A 1 172 ? 12.232 0.209 -22.618 1.00 85.06 172 THR A N 1
ATOM 1339 C CA . THR A 1 172 ? 11.332 1.167 -21.955 1.00 85.06 172 THR A CA 1
ATOM 1340 C C . THR A 1 172 ? 12.016 2.516 -21.735 1.00 85.06 172 THR A C 1
ATOM 1342 O O . THR A 1 172 ? 11.445 3.555 -22.068 1.00 85.06 172 THR A O 1
ATOM 1345 N N . GLU A 1 173 ? 13.263 2.524 -21.251 1.00 81.19 173 GLU A N 1
ATOM 1346 C CA . GLU A 1 173 ? 14.040 3.763 -21.140 1.00 81.19 173 GLU A CA 1
ATOM 1347 C C . GLU A 1 173 ? 14.270 4.415 -22.510 1.00 81.19 173 GLU A C 1
ATOM 1349 O O . GLU A 1 173 ? 14.178 5.635 -22.624 1.00 81.19 173 GLU A O 1
ATOM 1354 N N . GLN A 1 174 ? 14.553 3.636 -23.565 1.00 82.81 174 GLN A N 1
ATOM 1355 C CA . GLN A 1 174 ? 14.778 4.199 -24.902 1.00 82.81 174 GLN A CA 1
ATOM 1356 C C . GLN A 1 174 ? 13.539 4.908 -25.442 1.00 82.81 174 GLN A C 1
ATOM 1358 O O . GLN A 1 174 ? 13.676 5.997 -25.992 1.00 82.81 174 GLN A O 1
ATOM 1363 N N . LEU A 1 175 ? 12.356 4.318 -25.256 1.00 82.94 175 LEU A N 1
ATOM 1364 C CA . LEU A 1 175 ? 11.085 4.916 -25.668 1.00 82.94 175 LEU A CA 1
ATOM 1365 C C . LEU A 1 175 ? 10.791 6.211 -24.901 1.00 82.94 175 LEU A C 1
ATOM 1367 O O . LEU A 1 175 ? 10.272 7.162 -25.476 1.00 82.94 175 LEU A O 1
ATOM 1371 N N . ARG A 1 176 ? 11.170 6.269 -23.621 1.00 82.12 176 ARG A N 1
ATOM 1372 C CA . ARG A 1 176 ? 10.937 7.429 -22.751 1.00 82.12 176 ARG A CA 1
ATOM 1373 C C . ARG A 1 176 ? 11.999 8.531 -22.864 1.00 82.12 176 ARG A C 1
ATOM 1375 O O . ARG A 1 176 ? 11.762 9.641 -22.401 1.00 82.12 176 ARG A O 1
ATOM 1382 N N . ARG A 1 177 ? 13.155 8.280 -23.499 1.00 75.62 177 ARG A N 1
ATOM 1383 C CA . ARG A 1 177 ? 14.258 9.266 -23.609 1.00 75.62 177 ARG A CA 1
ATOM 1384 C C . ARG A 1 177 ? 13.871 10.572 -24.293 1.00 75.62 177 ARG A C 1
ATOM 1386 O O . ARG A 1 177 ? 14.447 11.602 -23.965 1.00 75.62 177 ARG A O 1
ATOM 1393 N N . SER A 1 178 ? 12.963 10.524 -25.260 1.00 76.69 178 SER A N 1
ATOM 1394 C CA . SER A 1 178 ? 12.487 11.707 -25.986 1.00 76.69 178 SER A CA 1
ATOM 1395 C C . SER A 1 178 ? 11.121 12.197 -25.504 1.00 76.69 178 SER A C 1
ATOM 1397 O O . SER A 1 178 ? 10.576 13.131 -26.086 1.00 76.69 178 SER A O 1
ATOM 1399 N N . ASP A 1 179 ? 10.556 11.577 -24.465 1.00 82.50 179 ASP A N 1
ATOM 1400 C CA . ASP A 1 179 ? 9.294 12.005 -23.874 1.00 82.50 179 ASP A CA 1
ATOM 1401 C C . ASP A 1 179 ? 9.551 13.136 -22.867 1.00 82.50 179 ASP A C 1
ATOM 1403 O O . ASP A 1 179 ? 9.881 12.925 -21.697 1.00 82.50 179 ASP A O 1
ATOM 1407 N N . THR A 1 180 ? 9.419 14.372 -23.345 1.00 80.81 180 THR A N 1
ATOM 1408 C CA . THR A 1 180 ? 9.600 15.581 -22.533 1.00 80.81 180 THR A CA 1
ATOM 1409 C C . THR A 1 180 ? 8.625 15.652 -21.355 1.00 80.81 180 THR A C 1
ATOM 1411 O O . THR A 1 180 ? 8.985 16.194 -20.306 1.00 80.81 180 THR A O 1
ATOM 1414 N N . SER A 1 181 ? 7.412 15.106 -21.492 1.00 79.44 181 SER A N 1
ATOM 1415 C CA . SER A 1 181 ? 6.419 15.092 -20.415 1.00 79.44 181 SER A CA 1
ATOM 1416 C C . SER A 1 181 ? 6.849 14.135 -19.306 1.00 79.44 181 SER A C 1
ATOM 1418 O O . SER A 1 181 ? 6.870 14.529 -18.140 1.00 79.44 181 SER A O 1
ATOM 1420 N N . TYR A 1 182 ? 7.311 12.934 -19.665 1.00 79.62 182 TYR A N 1
ATOM 1421 C CA . TYR A 1 182 ? 7.882 11.980 -18.713 1.00 79.62 182 TYR A CA 1
ATOM 1422 C C . TYR A 1 182 ? 9.120 12.538 -17.996 1.00 79.62 182 TYR A C 1
ATOM 1424 O O . TYR A 1 182 ? 9.227 12.451 -16.774 1.00 79.62 182 TYR A O 1
ATOM 1432 N N . LEU A 1 183 ? 10.053 13.151 -18.732 1.00 78.38 183 LEU A N 1
ATOM 1433 C CA . LEU A 1 183 ? 11.268 13.718 -18.138 1.00 78.38 183 LEU A CA 1
ATOM 1434 C C . LEU A 1 183 ? 10.967 14.887 -17.189 1.00 78.38 183 LEU A C 1
ATOM 1436 O O . LEU A 1 183 ? 11.633 15.026 -16.162 1.00 78.38 183 LEU A O 1
ATOM 1440 N N . THR A 1 184 ? 9.977 15.720 -17.521 1.00 77.88 184 THR A N 1
ATOM 1441 C CA . THR A 1 184 ? 9.527 16.820 -16.656 1.00 77.88 184 THR A CA 1
ATOM 1442 C C . THR A 1 184 ? 8.904 16.291 -15.365 1.00 77.88 184 THR A C 1
ATOM 1444 O O . THR A 1 184 ? 9.293 16.743 -14.290 1.00 77.88 184 THR A O 1
ATOM 1447 N N . GLU A 1 185 ? 8.002 15.307 -15.447 1.00 79.12 185 GLU A N 1
ATOM 1448 C CA . GLU A 1 185 ? 7.406 14.673 -14.262 1.00 79.12 185 GLU A CA 1
ATOM 1449 C C . GLU A 1 185 ? 8.460 14.003 -13.382 1.00 79.12 185 GLU A C 1
ATOM 1451 O O . GLU A 1 185 ? 8.469 14.199 -12.167 1.00 79.12 185 GLU A O 1
ATOM 1456 N N . LEU A 1 186 ? 9.385 13.254 -13.988 1.00 77.56 186 LEU A N 1
ATOM 1457 C CA . LEU A 1 186 ? 10.452 12.595 -13.249 1.00 77.56 186 LEU A CA 1
ATOM 1458 C C . LEU A 1 186 ? 11.290 13.617 -12.476 1.00 77.56 186 LEU A C 1
ATOM 1460 O O . LEU A 1 186 ? 11.498 13.451 -11.279 1.00 77.56 186 LEU A O 1
ATOM 1464 N N . ARG A 1 187 ? 11.718 14.701 -13.138 1.00 73.81 187 ARG A N 1
ATOM 1465 C CA . ARG A 1 187 ? 12.474 15.781 -12.488 1.00 73.81 187 ARG A CA 1
ATOM 1466 C C . ARG A 1 187 ? 11.688 16.436 -11.364 1.00 73.81 187 ARG A C 1
ATOM 1468 O O . ARG A 1 187 ? 12.277 16.679 -10.322 1.00 73.81 187 ARG A O 1
ATOM 1475 N N . TRP A 1 188 ? 10.398 16.705 -11.555 1.00 73.12 188 TRP A N 1
ATOM 1476 C CA . TRP A 1 188 ? 9.547 17.300 -10.525 1.00 73.12 188 TRP A CA 1
ATOM 1477 C C . TRP A 1 188 ? 9.557 16.462 -9.239 1.00 73.12 188 TRP A C 1
ATOM 1479 O O . TRP A 1 188 ? 9.854 16.968 -8.159 1.00 73.12 188 TRP A O 1
ATOM 1489 N N . TRP A 1 189 ? 9.339 15.152 -9.356 1.00 71.81 189 TRP A N 1
ATOM 1490 C CA . TRP A 1 189 ? 9.231 14.269 -8.191 1.00 71.81 189 TRP A CA 1
ATOM 1491 C C . TRP A 1 189 ? 10.573 13.809 -7.606 1.00 71.81 189 TRP A C 1
ATOM 1493 O O . TRP A 1 189 ? 10.633 13.405 -6.442 1.00 71.81 189 TRP A O 1
ATOM 1503 N N . THR A 1 190 ? 11.665 13.887 -8.371 1.00 67.62 190 THR A N 1
ATOM 1504 C CA . THR A 1 190 ? 13.014 13.529 -7.895 1.00 67.62 190 THR A CA 1
ATOM 1505 C C . THR A 1 190 ? 13.941 14.728 -7.690 1.00 67.62 190 THR A C 1
ATOM 1507 O O . THR A 1 190 ? 15.133 14.521 -7.467 1.00 67.62 190 THR A O 1
ATOM 1510 N N . SER A 1 191 ? 13.447 15.967 -7.803 1.00 59.66 191 SER A N 1
ATOM 1511 C CA . SER A 1 191 ? 14.268 17.172 -7.630 1.00 59.66 191 SER A CA 1
ATOM 1512 C C . SER A 1 191 ? 14.782 17.280 -6.186 1.00 59.66 191 SER A C 1
ATOM 1514 O O . SER A 1 191 ? 13.969 17.273 -5.261 1.00 59.66 191 SER A O 1
ATOM 1516 N N . PRO A 1 192 ? 16.100 17.452 -5.965 1.00 50.19 192 PRO A N 1
ATOM 1517 C CA . PRO A 1 192 ? 16.665 17.645 -4.627 1.00 50.19 192 PRO A CA 1
ATOM 1518 C C . PRO A 1 192 ? 16.310 19.001 -3.994 1.00 50.19 192 PRO A C 1
ATOM 1520 O O . PRO A 1 192 ? 16.498 19.187 -2.794 1.00 50.19 192 PRO A O 1
ATOM 1523 N N . PHE A 1 193 ? 15.856 19.971 -4.798 1.00 45.91 193 PHE A N 1
ATOM 1524 C CA . PHE A 1 193 ? 15.744 21.377 -4.392 1.00 45.91 193 PHE A CA 1
ATOM 1525 C C . PHE A 1 193 ? 14.408 21.744 -3.738 1.00 45.91 193 PHE A C 1
ATOM 1527 O O . PHE A 1 193 ? 14.283 22.838 -3.192 1.00 45.91 193 PHE A O 1
ATOM 1534 N N . GLU A 1 194 ? 13.432 20.837 -3.743 1.00 47.22 194 GLU A N 1
ATOM 1535 C CA . GLU A 1 194 ? 12.178 21.013 -3.016 1.00 47.22 194 GLU A CA 1
ATOM 1536 C C . GLU A 1 194 ? 12.195 20.107 -1.782 1.00 47.22 194 GLU A C 1
ATOM 1538 O O . GLU A 1 194 ? 11.804 18.944 -1.813 1.00 47.22 194 GLU A O 1
ATOM 1543 N N . THR A 1 195 ? 12.711 20.635 -0.668 1.00 41.94 195 THR A N 1
ATOM 1544 C CA . THR A 1 195 ? 12.660 19.996 0.656 1.00 41.94 195 THR A CA 1
ATOM 1545 C C . THR A 1 195 ? 11.219 19.944 1.172 1.00 41.94 195 THR A C 1
ATOM 1547 O O . THR A 1 195 ? 10.847 20.666 2.093 1.00 41.94 195 THR A O 1
ATOM 1550 N N . ASN A 1 196 ? 10.394 19.093 0.571 1.00 51.38 196 ASN A N 1
ATOM 1551 C CA . ASN A 1 196 ? 9.143 18.614 1.142 1.00 51.38 196 ASN A CA 1
ATOM 1552 C C . ASN A 1 196 ? 9.269 17.097 1.381 1.00 51.38 196 ASN A C 1
ATOM 1554 O O . ASN A 1 196 ? 9.959 16.399 0.636 1.00 51.38 196 ASN A O 1
ATOM 1558 N N . ALA A 1 197 ? 8.629 16.580 2.434 1.00 53.97 197 ALA A N 1
ATOM 1559 C CA . ALA A 1 197 ? 8.693 15.168 2.838 1.00 53.97 197 ALA A CA 1
ATOM 1560 C C . ALA A 1 197 ? 8.195 14.191 1.749 1.00 53.97 197 ALA A C 1
ATOM 1562 O O . ALA A 1 197 ? 8.432 12.985 1.844 1.00 53.97 197 ALA A O 1
ATOM 1563 N N . ASP A 1 198 ? 7.552 14.727 0.709 1.00 51.94 198 ASP A N 1
ATOM 1564 C CA . ASP A 1 198 ? 6.963 13.997 -0.409 1.00 51.94 198 ASP A CA 1
ATOM 1565 C C . ASP A 1 198 ? 7.927 13.714 -1.571 1.00 51.94 198 ASP A C 1
ATOM 1567 O O . ASP A 1 198 ? 7.614 12.914 -2.447 1.00 51.94 198 ASP A O 1
ATOM 1571 N N . HIS A 1 199 ? 9.141 14.269 -1.567 1.00 56.03 199 HIS A N 1
ATOM 1572 C CA . HIS A 1 199 ? 10.123 14.015 -2.629 1.00 56.03 199 HIS A CA 1
ATOM 1573 C C . HIS A 1 199 ? 11.051 12.844 -2.299 1.00 56.03 199 HIS A C 1
ATOM 1575 O O . HIS A 1 199 ? 11.263 12.480 -1.138 1.00 56.03 199 HIS A O 1
ATOM 1581 N N . VAL A 1 200 ? 11.626 12.227 -3.336 1.00 52.88 200 VAL A N 1
ATOM 1582 C CA . VAL A 1 200 ? 12.679 11.219 -3.150 1.00 52.88 200 VAL A CA 1
ATOM 1583 C C . VAL A 1 200 ? 13.963 11.930 -2.699 1.00 52.88 200 VAL A C 1
ATOM 1585 O O . VAL A 1 200 ? 14.489 12.734 -3.467 1.00 52.88 200 VAL A O 1
ATOM 1588 N N . PRO A 1 201 ? 14.510 11.642 -1.502 1.00 56.59 201 PRO A N 1
ATOM 1589 C CA . PRO A 1 201 ? 15.735 12.291 -1.049 1.00 56.59 201 PRO A CA 1
ATOM 1590 C C . PRO A 1 201 ? 16.933 11.856 -1.901 1.00 56.59 201 PRO A C 1
ATOM 1592 O O . PRO A 1 201 ? 16.997 10.710 -2.350 1.00 56.59 201 PRO A O 1
ATOM 1595 N N . GLU A 1 202 ? 17.920 12.741 -2.056 1.00 56.97 202 GLU A N 1
ATOM 1596 C CA . GLU A 1 202 ? 19.137 12.490 -2.847 1.00 56.97 202 GLU A CA 1
ATOM 1597 C C . GLU A 1 202 ? 19.883 11.223 -2.396 1.00 56.97 202 GLU A C 1
ATOM 1599 O O . GLU A 1 202 ? 20.341 10.438 -3.220 1.00 56.97 202 GLU A O 1
ATOM 1604 N N . SER A 1 203 ? 19.896 10.942 -1.089 1.00 57.47 203 SER A N 1
ATOM 1605 C CA . SER A 1 203 ? 20.494 9.729 -0.509 1.00 57.47 203 SER A CA 1
ATOM 1606 C C . SER A 1 203 ? 19.812 8.417 -0.921 1.00 57.47 203 SER A C 1
ATOM 1608 O O . SER A 1 203 ? 20.357 7.342 -0.677 1.00 57.47 203 SER A O 1
ATOM 1610 N N . ALA A 1 204 ? 18.620 8.479 -1.521 1.00 55.69 204 ALA A N 1
ATOM 1611 C CA . ALA A 1 204 ? 17.919 7.328 -2.082 1.00 55.69 204 ALA A CA 1
ATOM 1612 C C . ALA A 1 204 ? 18.141 7.166 -3.600 1.00 55.69 204 ALA A C 1
ATOM 1614 O O . ALA A 1 204 ? 17.654 6.184 -4.179 1.00 55.69 204 ALA A O 1
ATOM 1615 N N . LEU A 1 205 ? 18.835 8.109 -4.247 1.00 59.12 205 LEU A N 1
ATOM 1616 C CA . LEU A 1 205 ? 19.240 8.040 -5.651 1.00 59.12 205 LEU A CA 1
ATOM 1617 C C . LEU A 1 205 ? 20.583 7.296 -5.767 1.00 59.12 205 LEU A C 1
ATOM 1619 O O . LEU A 1 205 ? 21.399 7.314 -4.851 1.00 59.12 205 LEU A O 1
ATOM 1623 N N . LEU A 1 206 ? 20.802 6.601 -6.885 1.00 49.41 206 LEU A N 1
ATOM 1624 C CA . LEU A 1 206 ? 22.070 5.913 -7.156 1.00 49.41 206 LEU A CA 1
ATOM 1625 C C . LEU A 1 206 ? 23.063 6.851 -7.837 1.00 49.41 206 LEU A C 1
ATOM 1627 O O . LEU A 1 206 ? 22.669 7.601 -8.730 1.00 49.41 206 LEU A O 1
ATOM 1631 N N . SER A 1 207 ? 24.355 6.713 -7.530 1.00 55.91 207 SER A N 1
ATOM 1632 C CA . SER A 1 207 ? 25.397 7.276 -8.393 1.00 55.91 207 SER A CA 1
ATOM 1633 C C . SER A 1 207 ? 25.461 6.536 -9.736 1.00 55.91 207 SER A C 1
ATOM 1635 O O . SER A 1 207 ? 25.119 5.351 -9.839 1.00 55.91 207 SER A O 1
ATOM 1637 N N . SER A 1 208 ? 25.979 7.191 -10.779 1.00 51.94 208 SER A N 1
ATOM 1638 C CA . SER A 1 208 ? 26.121 6.601 -12.120 1.00 51.94 208 SER A CA 1
ATOM 1639 C C . SER A 1 208 ? 26.974 5.322 -12.123 1.00 51.94 208 SER A C 1
ATOM 1641 O O . SER A 1 208 ? 26.715 4.410 -12.909 1.00 51.94 208 SER A O 1
ATOM 1643 N N . SER A 1 209 ? 27.944 5.219 -11.205 1.00 51.06 209 SER A N 1
ATOM 1644 C CA . SER A 1 209 ? 28.810 4.043 -11.032 1.00 51.06 209 SER A CA 1
ATOM 1645 C C . SER A 1 209 ? 28.132 2.862 -10.328 1.00 51.06 209 SER A C 1
ATOM 1647 O O . SER A 1 209 ? 28.459 1.710 -10.609 1.00 51.06 209 SER A O 1
ATOM 1649 N N . GLU A 1 210 ? 27.172 3.126 -9.440 1.00 54.16 210 GLU A N 1
ATOM 1650 C CA . GLU A 1 210 ? 26.380 2.093 -8.763 1.00 54.16 210 GLU A CA 1
ATOM 1651 C C . GLU A 1 210 ? 25.240 1.612 -9.656 1.00 54.16 210 GLU A C 1
ATOM 1653 O O . GLU A 1 210 ? 24.974 0.413 -9.721 1.00 54.16 210 GLU A O 1
ATOM 1658 N N . ALA A 1 211 ? 24.626 2.528 -10.410 1.00 56.25 211 ALA A N 1
ATOM 1659 C CA . ALA A 1 211 ? 23.615 2.201 -11.407 1.00 56.25 211 ALA A CA 1
ATOM 1660 C C . ALA A 1 211 ? 24.167 1.275 -12.502 1.00 56.25 211 ALA A C 1
ATOM 1662 O O . ALA A 1 211 ? 23.479 0.351 -12.916 1.00 56.25 211 ALA A O 1
ATOM 1663 N N . ALA A 1 212 ? 25.427 1.455 -12.918 1.00 57.19 212 ALA A N 1
ATOM 1664 C CA . ALA A 1 212 ? 26.083 0.590 -13.903 1.00 57.19 212 ALA A CA 1
ATOM 1665 C C . ALA A 1 212 ? 26.321 -0.856 -13.417 1.00 57.19 212 ALA A C 1
ATOM 1667 O O . ALA A 1 212 ? 26.653 -1.725 -14.219 1.00 57.19 212 ALA A O 1
ATOM 1668 N N . ARG A 1 213 ? 26.162 -1.130 -12.113 1.00 58.41 213 ARG A N 1
ATOM 1669 C CA . ARG A 1 213 ? 26.294 -2.476 -11.526 1.00 58.41 213 ARG A CA 1
ATOM 1670 C C . ARG A 1 213 ? 24.976 -3.256 -11.519 1.00 58.41 213 ARG A C 1
ATOM 1672 O O . ARG A 1 213 ? 24.957 -4.388 -11.039 1.00 58.41 213 ARG A O 1
ATOM 1679 N N . VAL A 1 214 ? 23.887 -2.664 -12.017 1.00 56.31 214 VAL A N 1
ATOM 1680 C CA . VAL A 1 214 ? 22.578 -3.311 -12.150 1.00 56.31 214 VAL A CA 1
ATOM 1681 C C . VAL A 1 214 ? 22.083 -3.162 -13.589 1.00 56.31 214 VAL A C 1
ATOM 1683 O O . VAL A 1 214 ? 22.016 -2.069 -14.134 1.00 56.31 214 VAL A O 1
ATOM 1686 N N . ASP A 1 215 ? 21.747 -4.290 -14.198 1.00 57.38 215 ASP A N 1
ATOM 1687 C CA . ASP A 1 215 ? 21.333 -4.461 -15.594 1.00 57.38 215 ASP A CA 1
ATOM 1688 C C . ASP A 1 215 ? 19.850 -4.140 -15.853 1.00 57.38 215 ASP A C 1
ATOM 1690 O O . ASP A 1 215 ? 19.469 -3.846 -16.983 1.00 57.38 215 ASP A O 1
ATOM 1694 N N . VAL A 1 216 ? 19.017 -4.145 -14.809 1.00 59.41 216 VAL A N 1
ATOM 1695 C CA . VAL A 1 216 ? 17.608 -3.720 -14.848 1.00 59.41 216 VAL A CA 1
ATOM 1696 C C . VAL A 1 216 ? 17.491 -2.291 -14.312 1.00 59.41 216 VAL A C 1
ATOM 1698 O O . VAL A 1 216 ? 18.036 -1.996 -13.247 1.00 59.41 216 VAL A O 1
ATOM 1701 N N . ALA A 1 217 ? 16.779 -1.415 -15.031 1.00 55.84 217 ALA A N 1
ATOM 1702 C CA . ALA A 1 217 ? 16.708 0.025 -14.781 1.00 55.84 217 ALA A CA 1
ATOM 1703 C C . ALA A 1 217 ? 16.476 0.381 -13.308 1.00 55.84 217 ALA A C 1
ATOM 1705 O O . ALA A 1 217 ? 15.438 0.086 -12.711 1.00 55.84 217 ALA A O 1
ATOM 1706 N N . ARG A 1 218 ? 17.456 1.087 -12.739 1.00 54.41 218 ARG A N 1
ATOM 1707 C CA . ARG A 1 218 ? 17.392 1.717 -11.410 1.00 54.41 218 ARG A CA 1
ATOM 1708 C C . ARG A 1 218 ? 17.865 3.170 -11.429 1.00 54.41 218 ARG A C 1
ATOM 1710 O O . ARG A 1 218 ? 18.164 3.723 -10.373 1.00 54.41 218 ARG A O 1
ATOM 1717 N N . ARG A 1 219 ? 17.951 3.788 -12.611 1.00 47.22 219 ARG A N 1
ATOM 1718 C CA . ARG A 1 219 ? 18.377 5.181 -12.770 1.00 47.22 219 ARG A CA 1
ATOM 1719 C C . ARG A 1 219 ? 17.213 6.141 -12.496 1.00 47.22 219 ARG A C 1
ATOM 1721 O O . ARG A 1 219 ? 16.303 6.220 -13.314 1.00 47.22 219 ARG A O 1
ATOM 1728 N N . PRO A 1 220 ? 17.236 6.933 -11.412 1.00 46.03 220 PRO A N 1
ATOM 1729 C CA . PRO A 1 220 ? 16.692 8.279 -11.508 1.00 46.03 220 PRO A CA 1
ATOM 1730 C C . PRO A 1 220 ? 17.587 9.046 -12.491 1.00 46.03 220 PRO A C 1
ATOM 1732 O O . PRO A 1 220 ? 18.809 8.897 -12.457 1.00 46.03 220 PRO A O 1
ATOM 1735 N N . VAL A 1 221 ? 17.011 9.789 -13.433 1.00 42.56 221 VAL A N 1
ATOM 1736 C CA . VAL A 1 221 ? 17.784 10.477 -14.478 1.00 42.56 221 VAL A CA 1
ATOM 1737 C C . 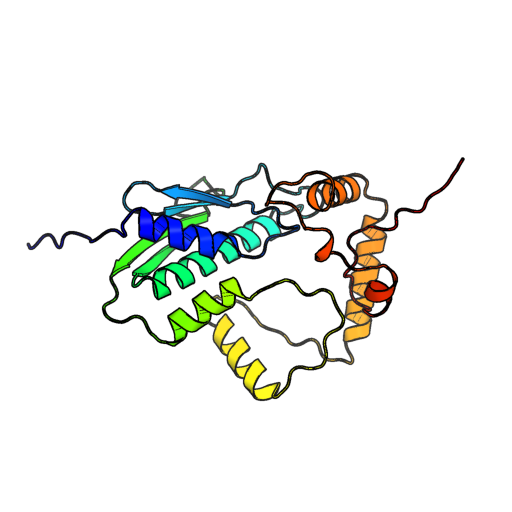VAL A 1 221 ? 18.576 11.628 -13.842 1.00 42.56 221 VAL A C 1
ATOM 1739 O O . VAL A 1 221 ? 18.103 12.756 -13.793 1.00 42.56 221 VAL A O 1
ATOM 1742 N N . ALA A 1 222 ? 19.773 11.332 -13.330 1.00 37.53 222 ALA A N 1
ATOM 1743 C CA . ALA A 1 222 ? 20.755 12.327 -12.895 1.00 37.53 222 ALA A CA 1
ATOM 1744 C C . ALA A 1 222 ? 21.720 12.728 -14.028 1.00 37.53 222 ALA A C 1
ATOM 1746 O O . ALA A 1 222 ? 22.306 13.800 -13.977 1.00 37.53 222 ALA A O 1
ATOM 1747 N N . ASP A 1 223 ? 21.817 11.932 -15.096 1.00 34.84 223 ASP A N 1
ATOM 1748 C CA . ASP A 1 223 ? 22.695 12.220 -16.232 1.00 34.84 223 ASP A CA 1
ATOM 1749 C C . ASP A 1 223 ? 21.878 12.678 -17.450 1.00 34.84 223 ASP A C 1
ATOM 1751 O O . ASP A 1 223 ? 21.707 11.943 -18.425 1.00 34.84 223 ASP A O 1
ATOM 1755 N N . VAL A 1 224 ? 21.369 13.915 -17.413 1.00 33.66 224 VAL A N 1
ATOM 1756 C CA . VAL A 1 224 ? 21.216 14.675 -18.662 1.00 33.66 224 VAL A CA 1
ATOM 1757 C C . VAL A 1 224 ? 22.503 15.458 -18.843 1.00 33.66 224 VAL A C 1
ATOM 1759 O O . VAL A 1 224 ? 22.719 16.472 -18.191 1.00 33.66 224 VAL A O 1
ATOM 1762 N N . LEU A 1 225 ? 23.353 14.896 -19.700 1.00 27.88 225 LEU A N 1
ATOM 1763 C CA . LEU A 1 225 ? 24.558 15.471 -20.285 1.00 27.88 225 LEU A CA 1
ATOM 1764 C C . LEU A 1 225 ? 24.573 17.008 -20.253 1.00 27.88 225 LEU A C 1
ATOM 1766 O O . LEU A 1 225 ? 23.749 17.657 -20.901 1.00 27.88 225 LEU A O 1
ATOM 1770 N N . GLU A 1 226 ? 25.577 17.568 -19.570 1.00 27.81 226 GLU A N 1
ATOM 1771 C CA . GLU A 1 226 ? 26.154 18.853 -19.955 1.00 27.81 226 GLU A CA 1
ATOM 1772 C C . GLU A 1 226 ? 26.451 18.795 -21.463 1.00 27.81 226 GLU A C 1
ATOM 1774 O O . GLU A 1 226 ? 27.354 18.085 -21.906 1.00 27.81 226 GLU A O 1
ATOM 1779 N N . ILE A 1 227 ? 25.717 19.567 -22.258 1.00 24.08 227 ILE A N 1
ATOM 1780 C CA . ILE A 1 227 ? 26.253 20.097 -23.507 1.00 24.08 227 ILE A CA 1
ATOM 1781 C C . ILE A 1 227 ? 26.408 21.589 -23.266 1.00 24.08 227 ILE A C 1
ATOM 1783 O O . ILE A 1 227 ? 25.450 22.356 -23.332 1.00 24.08 227 ILE A O 1
ATOM 1787 N N . ARG A 1 228 ? 27.636 21.969 -22.906 1.00 24.00 228 ARG A N 1
ATOM 1788 C CA . ARG A 1 228 ? 28.084 23.357 -22.915 1.00 24.00 228 ARG A CA 1
ATOM 1789 C C . ARG A 1 228 ? 28.051 23.869 -24.355 1.00 24.00 228 ARG A C 1
ATOM 1791 O O . ARG A 1 228 ? 28.634 23.239 -25.238 1.00 24.00 228 ARG A O 1
ATOM 1798 N N . GLY A 1 229 ? 27.393 25.004 -24.547 1.00 28.81 229 GLY A N 1
ATOM 1799 C CA . GLY A 1 229 ? 27.720 25.994 -25.569 1.00 28.81 229 GLY A CA 1
ATOM 1800 C C . GLY A 1 229 ? 28.256 27.226 -24.864 1.00 28.81 229 GLY A C 1
ATOM 1801 O O . GLY A 1 229 ? 27.666 27.566 -23.813 1.00 28.81 229 GLY A O 1
#

Organism: NCBI:txid1236609

Secondary structure (DSSP, 8-state):
-------PPPHHHHHHHHHHHTTS--GGG---EEEEE-SS-EEEEE-GGG--TTT-TTSHHHHHHHHHHHHHHHHHHHHTTEEEEEEES-STT-TTEEEEEEEEE-S---HHHHHHHHHHHH-----S--PPPTTHHHHHHHHHHHHGGGT-------TTTHHHHHHHHHHHHHHHTT-HHHHHHHHHHH-TT---TTSPPGGGSPPHHHHTT-SS----S--------

InterPro domains:
  IPR000415 Nitroreductase-like [G3DSA:3.40.109.10] (2-39)
  IPR000415 Nitroreductase-like [G3DSA:3.40.109.10] (108-226)
  IPR000415 Nitroreductase-like [SSF55469] (5-105)